Protein AF-A0A1G0II15-F1 (afdb_monomer_lite)

pLDDT: mean 76.89, std 22.23, range [30.39, 98.06]

Foldseek 3Di:
DVLVVCLVVLCVQQQELVSLLVVLVVDDQVSLQSNCVSCLLVLCVHQPALQSLLSNLVSHDLVSNVSSCVSCVVPLLVNQPALVSLCSNPVSDDLVSNVSSCVVCLVVLVVRDDALQSLLSNLVSDDLVSNVVVLVVCVVVLVVRPPALQSLLSNLVNDDLVSNVSSCVVCLVVLLVRPPELVSLLSNLLRDDLVSLLSSCLVCLVVVCVRCLDPVSVVVSVVRDDPSNNVSNVQSNLVSVLVVVCVVVVPDPPPPCVVPVPDPDDGSLNSVCVLVPPPDDDDVPPPPPVVVCCLCPFQVQDVVVLVPDDDSVSNSCSSVVSVSCPPPPVVVVVVVVPDD

Radius of gyration: 31.75 Å; chains: 1; bounding box: 73×56×91 Å

Sequence (340 aa):
MVVTALKDQLPALITTAYSFRSMLRDLTLGQRTAVCTALNDQLPTLITTAHDFYGVLYYLTPEQRTTVFTALNDRLPTLITTADSFWDVLHYLTPEQRAVVITALNDRLPTLITTARDFQNVLFYLTPEQRTAVFTTFENRLPALIITASNFRSVLYHLTLEQRTAVFTAFEDRLPALITTMSDFRNVLHDLTPEQCTVVCTALKDQLPALIQTASEFGYVLHNLTPEQCAAVCTVLSAIAVKDFFDHFQMSKDSYWNTVQNKDSITIEQIIEHALGKNQCGLFRNTDESTRKQLIERYGVNIDTLRKLTTPEEQIHYVLMKMNCPDKAAEKKSSRSLRS

Structure (mmCIF, N/CA/C/O backbone):
data_AF-A0A1G0II15-F1
#
_entry.id   AF-A0A1G0II15-F1
#
loop_
_atom_site.group_PDB
_atom_site.id
_atom_site.type_symbol
_atom_site.label_atom_id
_atom_site.label_alt_id
_atom_site.label_comp_id
_atom_site.label_asym_id
_atom_site.label_entity_id
_atom_site.label_seq_id
_atom_site.pdbx_PDB_ins_code
_atom_site.Cartn_x
_atom_site.Cartn_y
_atom_site.Cartn_z
_atom_site.occupancy
_atom_site.B_iso_or_equiv
_atom_site.auth_seq_id
_atom_site.auth_comp_id
_atom_site.auth_asym_id
_atom_site.auth_atom_id
_atom_site.pdbx_PDB_model_num
ATOM 1 N N . MET A 1 1 ? -22.327 18.383 33.049 1.00 58.62 1 MET A N 1
ATOM 2 C CA . MET A 1 1 ? -23.548 18.136 33.847 1.00 58.62 1 MET A CA 1
ATOM 3 C C . MET A 1 1 ? -24.489 17.128 33.197 1.00 58.62 1 MET A C 1
ATOM 5 O O . MET A 1 1 ? -24.713 16.104 33.817 1.00 58.62 1 MET A O 1
ATOM 9 N N . VAL A 1 2 ? -24.986 17.344 31.969 1.00 66.38 2 VAL A N 1
ATOM 10 C CA . VAL A 1 2 ? -26.011 16.460 31.359 1.00 66.38 2 VAL A CA 1
ATOM 11 C C . VAL A 1 2 ? -25.551 15.003 31.176 1.00 66.38 2 VAL A C 1
ATOM 13 O O . VAL A 1 2 ? -26.235 14.101 31.633 1.00 66.38 2 VAL A O 1
ATOM 16 N N . VAL A 1 3 ? -24.365 14.754 30.604 1.00 72.25 3 VAL A N 1
ATOM 17 C CA . VAL A 1 3 ? -23.841 13.380 30.404 1.00 72.25 3 VAL A CA 1
ATOM 18 C C . VAL A 1 3 ? -23.690 12.613 31.722 1.00 72.25 3 VAL A C 1
ATOM 20 O O . VAL A 1 3 ? -24.053 11.447 31.804 1.00 72.25 3 VAL A O 1
ATOM 23 N N . THR A 1 4 ? -23.187 13.271 32.768 1.00 72.62 4 THR A N 1
ATOM 24 C CA . THR A 1 4 ? -23.025 12.662 34.096 1.00 72.62 4 THR A CA 1
ATOM 25 C C . THR A 1 4 ? -24.376 12.347 34.738 1.00 72.62 4 THR A C 1
ATOM 27 O O . THR A 1 4 ? -24.514 11.309 35.370 1.00 72.62 4 THR A O 1
ATOM 30 N N . ALA A 1 5 ? -25.375 13.214 34.544 1.00 77.06 5 ALA A N 1
ATOM 31 C CA . ALA A 1 5 ? -26.726 13.026 35.068 1.00 77.06 5 ALA A CA 1
ATOM 32 C C . ALA A 1 5 ? -27.528 11.950 34.312 1.00 77.06 5 ALA A C 1
ATOM 34 O O . ALA A 1 5 ? -28.427 11.349 34.887 1.00 77.06 5 ALA A O 1
ATOM 35 N N . LEU A 1 6 ? -27.204 11.699 33.039 1.00 82.50 6 LEU A N 1
ATOM 36 C CA . LEU A 1 6 ? -27.880 10.709 32.194 1.00 82.50 6 LEU A CA 1
ATOM 37 C C . LEU A 1 6 ? -27.118 9.386 32.074 1.00 82.50 6 LEU A C 1
ATOM 39 O O . LEU A 1 6 ? -27.504 8.553 31.260 1.00 82.50 6 LEU A O 1
ATOM 43 N N . LYS A 1 7 ? -26.052 9.179 32.859 1.00 79.50 7 LYS A N 1
ATOM 44 C CA . LYS A 1 7 ? -25.142 8.030 32.727 1.00 79.50 7 LYS A CA 1
ATOM 45 C C . LYS A 1 7 ? -25.883 6.692 32.629 1.00 79.50 7 LYS A C 1
ATOM 47 O O . LYS A 1 7 ? -25.615 5.923 31.712 1.00 79.50 7 LYS A O 1
ATOM 52 N N . ASP A 1 8 ? -26.851 6.468 33.514 1.00 82.44 8 ASP A N 1
ATOM 53 C CA . ASP A 1 8 ? -27.605 5.209 33.594 1.00 82.44 8 ASP A CA 1
ATOM 54 C C . ASP A 1 8 ? -28.631 5.048 32.459 1.00 82.44 8 ASP A C 1
ATOM 56 O O . ASP A 1 8 ? -29.108 3.949 32.191 1.00 82.44 8 ASP A O 1
ATOM 60 N N . GLN A 1 9 ? -28.956 6.139 31.760 1.00 86.12 9 GLN A N 1
ATOM 61 C CA . GLN A 1 9 ? -29.872 6.158 30.617 1.00 86.12 9 GLN A CA 1
ATOM 62 C C . GLN A 1 9 ? -29.133 6.065 29.275 1.00 86.12 9 GLN A C 1
ATOM 64 O O . GLN A 1 9 ? -29.752 5.723 28.269 1.00 86.12 9 GLN A O 1
ATOM 69 N N . LEU A 1 10 ? -27.819 6.338 29.242 1.00 86.81 10 LEU A N 1
ATOM 70 C CA . LEU A 1 10 ? -27.005 6.270 28.022 1.00 86.81 10 LEU A CA 1
ATOM 71 C C . LEU A 1 10 ? -27.153 4.932 27.274 1.00 86.81 10 LEU A C 1
ATOM 73 O O . LEU A 1 10 ? -27.346 4.993 26.062 1.00 86.81 10 LEU A O 1
ATOM 77 N N . PRO A 1 11 ? -27.156 3.758 27.941 1.00 85.00 11 PRO A N 1
ATOM 78 C CA . PRO A 1 11 ? -27.385 2.474 27.273 1.00 85.00 11 PRO A CA 1
ATOM 79 C C . PRO A 1 11 ? -28.684 2.384 26.472 1.00 85.00 11 PRO A C 1
ATOM 81 O O . PRO A 1 11 ? -28.732 1.779 25.407 1.00 85.00 11 PRO A O 1
ATOM 84 N N . ALA A 1 12 ? -29.756 2.983 26.993 1.00 86.12 12 ALA A N 1
ATOM 85 C CA . ALA A 1 12 ? -31.064 2.961 26.349 1.00 86.12 12 ALA A CA 1
ATOM 86 C C . ALA A 1 12 ? -31.162 3.988 25.210 1.00 86.12 12 ALA A C 1
ATOM 88 O O . ALA A 1 12 ? -31.918 3.793 24.262 1.00 86.12 12 ALA A O 1
ATOM 89 N N . LEU A 1 13 ? -30.404 5.085 25.303 1.00 86.44 13 LEU A N 1
ATOM 90 C CA . LEU A 1 13 ? -30.390 6.162 24.310 1.00 86.44 13 LEU A CA 1
ATOM 91 C C . LEU A 1 13 ? -29.441 5.879 23.140 1.00 86.44 13 LEU A C 1
ATOM 93 O O . LEU A 1 13 ? -29.647 6.388 22.039 1.00 86.44 13 LEU A O 1
ATOM 97 N N . ILE A 1 14 ? -28.394 5.090 23.375 1.00 91.31 14 ILE A N 1
ATOM 98 C CA . ILE A 1 14 ? -27.331 4.804 22.414 1.00 91.31 14 ILE A CA 1
ATOM 99 C C . ILE A 1 14 ? -27.361 3.314 22.134 1.00 91.31 14 ILE A C 1
ATOM 101 O O . ILE A 1 14 ? -26.721 2.520 22.810 1.00 91.31 14 ILE A O 1
ATOM 105 N N . THR A 1 15 ? -28.135 2.946 21.122 1.00 89.50 15 THR A N 1
ATOM 106 C CA . THR A 1 15 ? -28.389 1.545 20.766 1.00 89.50 15 THR A CA 1
ATOM 107 C C . THR A 1 15 ? -27.622 1.102 19.523 1.00 89.50 15 THR A C 1
ATOM 109 O O . THR A 1 15 ? -27.632 -0.075 19.179 1.00 89.50 15 THR A O 1
ATOM 112 N N . THR A 1 16 ? -26.948 2.031 18.834 1.00 93.56 16 THR A N 1
ATOM 113 C CA . THR A 1 16 ? -26.197 1.759 17.597 1.00 93.56 16 THR A CA 1
ATOM 114 C C . THR A 1 16 ? -24.852 2.484 17.573 1.00 93.56 16 THR A C 1
ATOM 116 O O . THR A 1 16 ? -24.732 3.592 18.110 1.00 93.56 16 THR A O 1
ATOM 119 N N . ALA A 1 17 ? -23.864 1.930 16.861 1.00 94.25 17 ALA A N 1
ATOM 120 C CA . ALA A 1 17 ? -22.592 2.608 16.590 1.00 94.25 17 ALA A CA 1
ATOM 121 C C . ALA A 1 17 ? -22.776 3.997 15.962 1.00 94.25 17 ALA A C 1
ATOM 123 O O . ALA A 1 17 ? -22.079 4.940 16.333 1.00 94.25 17 ALA A O 1
ATOM 124 N N . TYR A 1 18 ? -23.745 4.153 15.053 1.00 93.75 18 TYR A N 1
ATOM 125 C CA . TYR A 1 18 ? -24.045 5.444 14.434 1.00 93.75 18 TYR A CA 1
ATOM 126 C C . TYR A 1 18 ? -24.488 6.483 15.470 1.00 93.75 18 TYR A C 1
ATOM 128 O O . TYR A 1 18 ? -23.929 7.580 15.516 1.00 93.75 18 TYR A O 1
ATOM 136 N N . SER A 1 19 ? -25.450 6.134 16.334 1.00 93.19 19 SER A N 1
ATOM 137 C CA . SER A 1 19 ? -25.911 7.030 17.404 1.00 93.19 19 SER A CA 1
ATOM 138 C C . SER A 1 19 ? -24.780 7.383 18.375 1.00 93.19 19 SER A C 1
ATOM 140 O O . SER A 1 19 ? -24.633 8.546 18.755 1.00 93.19 19 SER A O 1
ATOM 142 N N . PHE A 1 20 ? -23.914 6.413 18.686 1.00 94.81 20 PHE A N 1
ATOM 143 C CA . PHE A 1 20 ? -22.757 6.628 19.545 1.00 94.81 20 PHE A CA 1
ATOM 144 C C . PHE A 1 20 ? -21.765 7.609 18.910 1.00 94.81 20 PHE A C 1
ATOM 146 O O . PHE A 1 20 ? -21.417 8.624 19.514 1.00 94.81 20 PHE A O 1
ATOM 153 N N . ARG A 1 21 ? -21.370 7.359 17.657 1.00 94.94 21 ARG A N 1
ATOM 154 C CA . ARG A 1 21 ? -20.479 8.222 16.873 1.00 94.94 21 ARG A CA 1
ATOM 155 C C . ARG A 1 21 ? -21.036 9.637 16.730 1.00 94.94 21 ARG A C 1
ATOM 157 O O . ARG A 1 21 ? -20.300 10.603 16.926 1.00 94.94 21 ARG A O 1
ATOM 164 N N . SER A 1 22 ? -22.318 9.763 16.381 1.00 92.56 22 SER A N 1
ATOM 165 C CA . SER A 1 22 ? -22.971 11.065 16.222 1.00 92.56 22 SER A CA 1
ATOM 166 C C . SER A 1 22 ? -22.927 11.854 17.522 1.00 92.56 22 SER A C 1
ATOM 168 O O . SER A 1 22 ? -22.638 13.044 17.496 1.00 92.56 22 SER A O 1
ATOM 170 N N . MET A 1 23 ? -23.156 11.196 18.658 1.00 92.12 23 MET A N 1
ATOM 171 C CA . MET A 1 23 ? -23.051 11.859 19.947 1.00 92.12 23 MET A CA 1
ATOM 172 C C . MET A 1 23 ? -21.605 12.267 20.252 1.00 92.12 23 MET A C 1
ATOM 174 O O . MET A 1 23 ? -21.374 13.409 20.634 1.00 92.12 23 MET A O 1
ATOM 178 N N . LEU A 1 24 ? -20.616 11.387 20.044 1.00 94.44 24 LEU A N 1
ATOM 179 C CA . LEU A 1 24 ? -19.203 11.706 20.298 1.00 94.44 24 LEU A CA 1
ATOM 180 C C . LEU A 1 24 ? -18.743 12.970 19.559 1.00 94.44 24 LEU A C 1
ATOM 182 O O . LEU A 1 24 ? -18.008 13.770 20.142 1.00 94.44 24 LEU A O 1
ATOM 186 N N . ARG A 1 25 ? -19.202 13.183 18.320 1.00 94.06 25 ARG A N 1
ATOM 187 C CA . ARG A 1 25 ? -18.904 14.389 17.530 1.00 94.06 25 ARG A CA 1
ATOM 188 C C . ARG A 1 25 ? -19.223 15.677 18.291 1.00 94.06 25 ARG A C 1
ATOM 190 O O . ARG A 1 25 ? -18.405 16.595 18.287 1.00 94.06 25 ARG A O 1
ATOM 197 N N . ASP A 1 26 ? -20.361 15.704 18.974 1.00 92.25 26 ASP A N 1
ATOM 198 C CA . ASP A 1 26 ? -20.939 16.914 19.563 1.00 92.25 26 ASP A CA 1
ATOM 199 C C . ASP A 1 26 ? -20.532 17.105 21.045 1.00 92.25 26 ASP A C 1
ATOM 201 O O . ASP A 1 26 ? -20.843 18.123 21.664 1.00 92.25 26 ASP A O 1
ATOM 205 N N . LEU A 1 27 ? -19.796 16.146 21.626 1.00 92.75 27 LEU A N 1
ATOM 206 C CA . LEU A 1 27 ? -19.319 16.181 23.013 1.00 92.75 27 LEU A CA 1
ATOM 207 C C . LEU A 1 27 ? -17.930 16.815 23.168 1.00 92.75 27 LEU A C 1
ATOM 209 O O . LEU A 1 27 ? -17.053 16.676 22.315 1.00 92.75 27 LEU A O 1
ATOM 213 N N . THR A 1 28 ? -17.694 17.429 24.331 1.00 92.94 28 THR A N 1
ATOM 214 C CA . THR A 1 28 ? -16.352 17.847 24.774 1.00 92.94 28 THR A CA 1
ATOM 215 C C . THR A 1 28 ? -15.485 16.643 25.156 1.00 92.94 28 THR A C 1
ATOM 217 O O . THR A 1 28 ? -16.000 15.562 25.444 1.00 92.94 28 THR A O 1
ATOM 220 N N . LEU A 1 29 ? -14.162 16.825 25.239 1.00 90.88 29 LEU A N 1
ATOM 221 C CA . LEU A 1 29 ? -13.227 15.743 25.580 1.00 90.88 29 LEU A CA 1
ATOM 222 C C . LEU A 1 29 ? -13.582 15.039 26.899 1.00 90.88 29 LEU A C 1
ATOM 224 O O . LEU A 1 29 ? -13.692 13.817 26.924 1.00 90.88 29 LEU A O 1
ATOM 228 N N . GLY A 1 30 ? -13.847 15.794 27.970 1.00 89.62 30 GLY A N 1
ATOM 229 C CA . GLY A 1 30 ? -14.223 15.210 29.263 1.00 89.62 30 GLY A CA 1
ATOM 230 C C . GLY A 1 30 ? -15.550 14.443 29.215 1.00 89.62 30 GLY A C 1
ATOM 231 O O . GLY A 1 30 ? -15.699 13.409 29.864 1.00 89.62 30 GLY A O 1
ATOM 232 N N . GLN A 1 31 ? -16.505 14.903 28.401 1.00 91.69 31 GLN A N 1
ATOM 233 C CA . GLN A 1 31 ? -17.770 14.196 28.195 1.00 91.69 31 GLN A CA 1
ATOM 234 C C . GLN A 1 31 ? -17.586 12.906 27.392 1.00 91.69 31 GLN A C 1
ATOM 236 O O . GLN A 1 31 ? -18.201 11.904 27.743 1.00 91.69 31 GLN A O 1
ATOM 241 N N . ARG A 1 32 ? -16.726 12.900 26.365 1.00 94.19 32 ARG A N 1
ATOM 242 C CA . ARG A 1 32 ? -16.385 11.682 25.611 1.00 94.19 32 ARG A CA 1
ATOM 243 C C . ARG A 1 32 ? -15.797 10.618 26.533 1.00 94.19 32 ARG A C 1
ATOM 245 O O . ARG A 1 32 ? -16.270 9.489 26.503 1.00 94.19 32 ARG A O 1
ATOM 252 N N . THR A 1 33 ? -14.867 10.994 27.419 1.00 91.25 33 THR A N 1
ATOM 253 C CA . THR A 1 33 ? -14.327 10.077 28.439 1.00 91.25 33 THR A CA 1
ATOM 254 C C . THR A 1 33 ? -15.448 9.489 29.291 1.00 91.25 33 THR A C 1
ATOM 256 O O . THR A 1 33 ? -15.551 8.273 29.409 1.00 91.25 33 THR A O 1
ATOM 259 N N . ALA A 1 34 ? -16.330 10.336 29.834 1.00 89.44 34 ALA A N 1
ATOM 260 C CA . ALA A 1 34 ? -17.427 9.880 30.685 1.00 89.44 34 ALA A CA 1
ATOM 261 C C . ALA A 1 34 ? -18.376 8.905 29.966 1.00 89.44 34 ALA A C 1
ATOM 263 O O . ALA A 1 34 ? -18.774 7.903 30.558 1.00 89.44 34 ALA A O 1
ATOM 264 N N . VAL A 1 35 ? -18.712 9.167 28.698 1.00 91.62 35 VAL A N 1
ATOM 265 C CA . VAL A 1 35 ? -19.550 8.267 27.891 1.00 91.62 35 VAL A CA 1
ATOM 266 C C . VAL A 1 35 ? -18.835 6.952 27.598 1.00 91.62 35 VAL A C 1
ATOM 268 O O . VAL A 1 35 ? -19.430 5.899 27.803 1.00 91.62 35 VAL A O 1
ATOM 271 N N . CYS A 1 36 ? -17.583 6.988 27.132 1.00 91.12 36 CYS A N 1
ATOM 272 C CA . CYS A 1 36 ? -16.821 5.775 26.827 1.00 91.12 36 CYS A CA 1
ATOM 273 C C . CYS A 1 36 ? -16.706 4.865 28.055 1.00 91.12 36 CYS A C 1
ATOM 275 O O . CYS A 1 36 ? -16.898 3.661 27.936 1.00 91.12 36 CYS A O 1
ATOM 277 N N . THR A 1 37 ? -16.473 5.436 29.241 1.00 89.00 37 THR A N 1
ATOM 278 C CA . THR A 1 37 ? -16.471 4.675 30.496 1.00 89.00 37 THR A CA 1
ATOM 279 C C . THR A 1 37 ? -17.858 4.132 30.846 1.00 89.00 37 THR A C 1
ATOM 281 O O . THR A 1 37 ? -17.967 3.000 31.300 1.00 89.00 37 THR A O 1
ATOM 284 N N . ALA A 1 38 ? -18.925 4.913 30.652 1.00 89.12 38 ALA A N 1
ATOM 285 C CA . ALA A 1 38 ? -20.287 4.487 30.980 1.00 89.12 38 ALA A CA 1
ATOM 286 C C . ALA A 1 38 ? -20.804 3.355 30.081 1.00 89.12 38 ALA A C 1
ATOM 288 O O . ALA A 1 38 ? -21.547 2.500 30.548 1.00 89.12 38 ALA A O 1
ATOM 289 N N . LEU A 1 39 ? -20.409 3.354 28.808 1.00 91.38 39 LEU A N 1
ATOM 290 C CA . LEU A 1 39 ? -20.827 2.363 27.817 1.00 91.38 39 LEU A CA 1
ATOM 291 C C . LEU A 1 39 ? -19.813 1.234 27.634 1.00 91.38 39 LEU A C 1
ATOM 293 O O . LEU A 1 39 ? -19.991 0.430 26.725 1.00 91.38 39 LEU A O 1
ATOM 297 N N . ASN A 1 40 ? -18.759 1.166 28.454 1.00 91.06 40 ASN A N 1
ATOM 298 C CA . ASN A 1 40 ? -17.631 0.256 28.252 1.00 91.06 40 ASN A CA 1
ATOM 299 C C . ASN A 1 40 ? -18.074 -1.199 28.015 1.00 91.06 40 ASN A C 1
ATOM 301 O O . ASN A 1 40 ? -17.671 -1.817 27.032 1.00 91.06 40 ASN A O 1
ATOM 305 N N . ASP A 1 41 ? -18.988 -1.696 28.847 1.00 90.62 41 ASP A N 1
ATOM 306 C CA . ASP A 1 41 ? -19.486 -3.076 28.780 1.00 90.62 41 ASP A CA 1
ATOM 307 C C . ASP A 1 41 ? -20.412 -3.326 27.575 1.00 90.62 41 ASP A C 1
ATOM 309 O O . ASP A 1 41 ? -20.660 -4.464 27.186 1.00 90.62 41 ASP A O 1
ATOM 313 N N . GLN A 1 42 ? -20.912 -2.258 26.953 1.00 92.12 42 GLN A N 1
ATOM 314 C CA . GLN A 1 42 ? -21.791 -2.294 25.782 1.00 92.12 42 GLN A CA 1
ATOM 315 C C . GLN A 1 42 ? -21.046 -2.013 24.482 1.00 92.12 42 GLN A C 1
ATOM 317 O O . GLN A 1 42 ? -21.595 -2.270 23.409 1.00 92.12 42 GLN A O 1
ATOM 322 N N . LEU A 1 43 ? -19.798 -1.532 24.541 1.00 94.25 43 LEU A N 1
ATOM 323 C CA . LEU A 1 43 ? -18.970 -1.315 23.354 1.00 94.25 43 LEU A CA 1
ATOM 324 C C . LEU A 1 43 ? -18.927 -2.553 22.448 1.00 94.25 43 LEU A C 1
ATOM 326 O O . LEU A 1 43 ? -19.123 -2.376 21.247 1.00 94.25 43 LEU A O 1
ATOM 330 N N . PRO A 1 44 ? -18.796 -3.795 22.963 1.00 94.00 44 PRO A N 1
ATOM 331 C CA . PRO A 1 44 ? -18.862 -4.986 22.122 1.00 94.00 44 PRO A CA 1
ATOM 332 C C . PRO A 1 44 ? -20.196 -5.130 21.369 1.00 94.00 44 PRO A C 1
ATOM 334 O O . PRO A 1 44 ? -20.226 -5.577 20.223 1.00 94.00 44 PRO A O 1
ATOM 337 N N . THR A 1 45 ? -21.322 -4.787 21.990 1.00 92.81 45 THR A N 1
ATOM 338 C CA . THR A 1 45 ? -22.639 -4.877 21.334 1.00 92.81 45 THR A CA 1
ATOM 339 C C . THR A 1 45 ? -22.907 -3.718 20.379 1.00 92.81 45 THR A C 1
ATOM 341 O O . THR A 1 45 ? -23.611 -3.898 19.392 1.00 92.81 45 THR A O 1
ATOM 344 N N . LEU A 1 46 ? -22.334 -2.543 20.649 1.00 95.00 46 LEU A N 1
ATOM 345 C CA . LEU A 1 46 ? -22.499 -1.350 19.821 1.00 95.00 46 LEU A CA 1
ATOM 346 C C . LEU A 1 46 ? -21.607 -1.388 18.583 1.00 95.00 46 LEU A C 1
ATOM 348 O O . LEU A 1 46 ? -22.049 -1.004 17.506 1.00 95.00 46 LEU A O 1
ATOM 352 N N . ILE A 1 47 ? -20.360 -1.833 18.740 1.00 96.50 47 ILE A N 1
ATOM 353 C CA . ILE A 1 47 ? -19.345 -1.879 17.689 1.00 96.50 47 ILE A CA 1
ATOM 354 C C . ILE A 1 47 ? -19.305 -3.300 17.136 1.00 96.50 47 ILE A C 1
ATOM 356 O O . ILE A 1 47 ? -18.686 -4.204 17.701 1.00 96.50 47 ILE A O 1
ATOM 360 N N . THR A 1 48 ? -20.013 -3.496 16.027 1.00 96.00 48 THR A N 1
ATOM 361 C CA . THR A 1 48 ? -20.203 -4.824 15.425 1.00 96.00 48 THR A CA 1
ATOM 362 C C . THR A 1 48 ? -19.393 -5.026 14.152 1.00 96.00 48 THR A C 1
ATOM 364 O O . THR A 1 48 ? -19.207 -6.162 13.725 1.00 96.00 48 THR A O 1
ATOM 367 N N . THR A 1 49 ? -18.871 -3.942 13.575 1.00 97.81 49 THR A N 1
ATOM 368 C CA . THR A 1 49 ? -18.062 -3.955 12.354 1.00 97.81 49 THR A CA 1
ATOM 369 C C . THR A 1 49 ? -16.758 -3.174 12.532 1.00 97.81 49 THR A C 1
ATOM 371 O O . THR A 1 49 ? -16.624 -2.337 13.428 1.00 97.81 49 THR A O 1
ATOM 374 N N . ALA A 1 50 ? -15.785 -3.415 11.650 1.00 97.81 50 ALA A N 1
ATOM 375 C CA . ALA A 1 50 ? -14.556 -2.621 11.592 1.00 97.81 50 ALA A CA 1
ATOM 376 C C . ALA A 1 50 ? -14.831 -1.130 11.312 1.00 97.81 50 ALA A C 1
ATOM 378 O O . ALA A 1 50 ? -14.208 -0.262 11.921 1.00 97.81 50 ALA A O 1
ATOM 379 N N . HIS A 1 51 ? -15.824 -0.830 10.469 1.00 97.56 51 HIS A N 1
ATOM 380 C CA . HIS A 1 51 ? -16.215 0.545 10.165 1.00 97.56 51 HIS A CA 1
ATOM 381 C C . HIS A 1 51 ? -16.810 1.267 11.384 1.00 97.56 51 HIS A C 1
ATOM 383 O O . HIS A 1 51 ? -16.515 2.442 11.618 1.00 97.56 51 HIS A O 1
ATOM 389 N N . ASP A 1 52 ? -17.607 0.565 12.201 1.00 97.56 52 ASP A N 1
ATOM 390 C CA . ASP A 1 52 ? -18.110 1.100 13.472 1.00 97.56 52 ASP A CA 1
ATOM 391 C C . ASP A 1 52 ? -16.948 1.479 14.395 1.00 97.56 52 ASP A C 1
ATOM 393 O O . ASP A 1 52 ? -16.932 2.572 14.967 1.00 97.56 52 ASP A O 1
ATOM 397 N N . PHE A 1 53 ? -15.954 0.591 14.504 1.00 98.06 53 PHE A N 1
ATOM 398 C CA . PHE A 1 53 ? -14.761 0.811 15.315 1.00 98.06 53 PHE A CA 1
ATOM 399 C C . PHE A 1 53 ? -13.999 2.054 14.844 1.00 98.06 53 PHE A C 1
ATOM 401 O O . PHE A 1 53 ? -13.780 2.976 15.633 1.00 98.06 53 PHE A O 1
ATOM 408 N N . TYR A 1 54 ? -13.686 2.131 13.546 1.00 97.94 54 TYR A N 1
ATOM 409 C CA . TYR A 1 54 ? -13.044 3.293 12.930 1.00 97.94 54 TYR A CA 1
ATOM 410 C C . TYR A 1 54 ? -13.814 4.590 13.217 1.00 97.94 54 TYR A C 1
ATOM 412 O O . TYR A 1 54 ? -13.248 5.583 13.686 1.00 97.94 54 TYR A O 1
ATOM 420 N N . GLY A 1 55 ? -15.128 4.572 12.976 1.00 96.75 55 GLY A N 1
ATOM 421 C CA . GLY A 1 55 ? -15.998 5.731 13.132 1.00 96.75 55 GLY A CA 1
ATOM 422 C C . GLY A 1 55 ? -16.076 6.239 14.571 1.00 96.75 55 GLY A C 1
ATOM 423 O O . GLY A 1 55 ? -16.128 7.452 14.785 1.00 96.75 55 GLY A O 1
ATOM 424 N N . VAL A 1 56 ? -16.055 5.336 15.554 1.00 96.31 56 VAL A N 1
ATOM 425 C CA . VAL A 1 56 ? -15.992 5.691 16.977 1.00 96.31 56 VAL A CA 1
ATOM 426 C C . VAL A 1 56 ? -14.633 6.304 17.316 1.00 96.31 56 VAL A C 1
ATOM 428 O O . VAL A 1 56 ? -14.591 7.397 17.883 1.00 96.31 56 VAL A O 1
ATOM 431 N N . LEU A 1 57 ? -13.523 5.661 16.931 1.00 97.50 57 LEU A N 1
ATOM 432 C CA . LEU A 1 57 ? -12.173 6.138 17.264 1.00 97.50 57 LEU A CA 1
ATOM 433 C C . LEU A 1 57 ? -11.836 7.506 16.648 1.00 97.50 57 LEU A C 1
ATOM 435 O O . LEU A 1 57 ? -11.037 8.253 17.226 1.00 97.50 57 LEU A O 1
ATOM 439 N N . TYR A 1 58 ? -12.459 7.861 15.520 1.00 96.75 58 TYR A N 1
ATOM 440 C CA . TYR A 1 58 ? -12.268 9.139 14.825 1.00 96.75 58 TYR A CA 1
ATOM 441 C C . TYR A 1 58 ? -12.403 10.357 15.757 1.00 96.75 58 TYR A C 1
ATOM 443 O O . TYR A 1 58 ? -11.601 11.287 15.684 1.00 96.75 58 TYR A O 1
ATOM 451 N N . TYR A 1 59 ? -13.377 10.343 16.674 1.00 95.50 59 TYR A N 1
ATOM 452 C CA . TYR A 1 59 ? -13.656 11.470 17.577 1.00 95.50 59 TYR A CA 1
ATOM 453 C C . TYR A 1 59 ? -12.947 11.380 18.937 1.00 95.50 59 TYR A C 1
ATOM 455 O O . TYR A 1 59 ? -13.132 12.257 19.782 1.00 95.50 59 TYR A O 1
ATOM 463 N N . LEU A 1 60 ? -12.151 10.341 19.177 1.00 96.19 60 LEU A N 1
ATOM 464 C CA . LEU A 1 60 ? -11.535 10.074 20.477 1.00 96.19 60 LEU A CA 1
ATOM 465 C C . LEU A 1 60 ? -10.066 10.512 20.527 1.00 96.19 60 LEU A C 1
ATOM 467 O O . LEU A 1 60 ? -9.362 10.479 19.516 1.00 96.19 60 LEU A O 1
ATOM 471 N N . THR A 1 61 ? -9.597 10.897 21.718 1.00 95.69 61 THR A N 1
ATOM 472 C CA . THR A 1 61 ? -8.162 11.112 21.991 1.00 95.69 61 THR A CA 1
ATOM 473 C C . THR A 1 61 ? -7.412 9.776 22.053 1.00 95.69 61 THR A C 1
ATOM 475 O O . THR A 1 61 ? -8.053 8.736 22.221 1.00 95.69 61 THR A O 1
ATOM 478 N N . PRO A 1 62 ? -6.069 9.758 21.961 1.00 95.50 62 PRO A N 1
ATOM 479 C CA . PRO A 1 62 ? -5.288 8.527 22.108 1.00 95.50 62 PRO A CA 1
ATOM 480 C C . PRO A 1 62 ? -5.626 7.718 23.373 1.00 95.50 62 PRO A C 1
ATOM 482 O O . PRO A 1 62 ? -5.822 6.509 23.299 1.00 95.50 62 PRO A O 1
ATOM 485 N N . GLU A 1 63 ? -5.798 8.373 24.521 1.00 94.19 63 GLU A N 1
ATOM 486 C CA . GLU A 1 63 ? -6.116 7.719 25.799 1.00 94.19 63 GLU A CA 1
ATOM 487 C C . GLU A 1 63 ? -7.525 7.103 25.788 1.00 94.19 63 GLU A C 1
ATOM 489 O O . GLU A 1 63 ? -7.750 5.991 26.272 1.00 94.19 63 GLU A O 1
ATOM 494 N N . GLN A 1 64 ? -8.488 7.806 25.187 1.00 95.19 64 GLN A N 1
ATOM 495 C CA . GLN A 1 64 ? -9.856 7.311 25.020 1.00 95.19 64 GLN A CA 1
ATOM 496 C C . GLN A 1 64 ? -9.913 6.139 24.034 1.00 95.19 64 GLN A C 1
ATOM 498 O O . GLN A 1 64 ? -10.628 5.166 24.276 1.00 95.19 64 GLN A O 1
ATOM 503 N N . ARG A 1 65 ? -9.129 6.192 22.950 1.00 97.50 65 ARG A N 1
ATOM 504 C CA . ARG A 1 65 ? -8.993 5.080 21.998 1.00 97.50 65 ARG A CA 1
ATOM 505 C C . ARG A 1 65 ? -8.446 3.836 22.681 1.00 97.50 65 ARG A C 1
ATOM 507 O O . ARG A 1 65 ? -8.974 2.759 22.440 1.00 97.50 65 ARG A O 1
ATOM 514 N N . THR A 1 66 ? -7.479 3.984 23.586 1.00 96.12 66 THR A N 1
ATOM 515 C CA . THR A 1 66 ? -6.971 2.869 24.399 1.00 96.12 66 THR A CA 1
ATOM 516 C C . THR A 1 66 ? -8.058 2.233 25.260 1.00 96.12 66 THR A C 1
ATOM 518 O O . THR A 1 66 ? -8.089 1.014 25.389 1.00 96.12 66 THR A O 1
ATOM 521 N N . THR A 1 67 ? -8.995 3.018 25.799 1.00 93.94 67 THR A N 1
ATOM 522 C CA . THR A 1 67 ? -10.138 2.462 26.548 1.00 93.94 67 THR A CA 1
ATOM 523 C C . THR A 1 67 ? -11.020 1.595 25.644 1.00 93.94 67 THR A C 1
ATOM 525 O O . THR A 1 67 ? -11.315 0.451 25.981 1.00 93.94 67 THR A O 1
ATOM 528 N N . VAL A 1 68 ? -11.384 2.108 24.463 1.00 96.56 68 VAL A N 1
ATOM 529 C CA . VAL A 1 68 ? -12.207 1.371 23.488 1.00 96.56 68 VAL A CA 1
ATOM 530 C C . VAL A 1 68 ? -11.477 0.134 22.956 1.00 96.56 68 VAL A C 1
ATOM 532 O O . VAL A 1 68 ? -12.085 -0.925 22.837 1.00 96.56 68 VAL A O 1
ATOM 535 N N . PHE A 1 69 ? -10.173 0.240 22.689 1.00 97.44 69 PHE A N 1
ATOM 536 C CA . PHE A 1 69 ? -9.325 -0.886 22.303 1.00 97.44 69 PHE A CA 1
ATOM 537 C C . PHE A 1 69 ? -9.355 -1.992 23.360 1.00 97.44 69 PHE A C 1
ATOM 539 O O . PHE A 1 69 ? -9.663 -3.130 23.025 1.00 97.44 69 PHE A O 1
ATOM 546 N N . THR A 1 70 ? -9.109 -1.666 24.633 1.00 95.69 70 THR A N 1
ATOM 547 C CA . THR A 1 70 ? -9.099 -2.655 25.723 1.00 95.69 70 THR A CA 1
ATOM 548 C C . THR A 1 70 ? -10.436 -3.387 25.840 1.00 95.69 70 THR A C 1
ATOM 550 O O . THR A 1 70 ? -10.448 -4.599 26.023 1.00 95.69 70 THR A O 1
ATOM 553 N N . ALA A 1 71 ? -11.560 -2.686 25.669 1.00 95.69 71 ALA A N 1
ATOM 554 C CA . ALA A 1 71 ? -12.892 -3.293 25.725 1.00 95.69 71 ALA A CA 1
ATOM 555 C C . ALA A 1 71 ? -13.191 -4.256 24.559 1.00 95.69 71 ALA A C 1
ATOM 557 O O . ALA A 1 71 ? -14.057 -5.123 24.675 1.00 95.69 71 ALA A O 1
ATOM 558 N N . LEU A 1 72 ? -12.511 -4.093 23.421 1.00 97.00 72 LEU A N 1
ATOM 559 C CA . LEU A 1 72 ? -12.786 -4.826 22.181 1.00 97.00 72 LEU A CA 1
ATOM 560 C C . LEU A 1 72 ? -11.647 -5.745 21.741 1.00 97.00 72 LEU A C 1
ATOM 562 O O . LEU A 1 72 ? -11.836 -6.463 20.762 1.00 97.00 72 LEU A O 1
ATOM 566 N N . ASN A 1 73 ? -10.504 -5.738 22.431 1.00 95.62 73 ASN A N 1
ATOM 567 C CA . ASN A 1 73 ? -9.255 -6.370 22.000 1.00 95.62 73 ASN A CA 1
ATOM 568 C C . ASN A 1 73 ? -9.459 -7.797 21.471 1.00 95.62 73 ASN A C 1
ATOM 570 O O . ASN A 1 73 ? -9.100 -8.094 20.333 1.00 95.62 73 ASN A O 1
ATOM 574 N N . ASP A 1 74 ? -10.137 -8.639 22.248 1.00 94.69 74 ASP A N 1
ATOM 575 C CA . ASP A 1 74 ? -10.344 -10.054 21.915 1.00 94.69 74 ASP A CA 1
ATOM 576 C C . ASP A 1 74 ? -11.283 -10.256 20.715 1.00 94.69 74 ASP A C 1
ATOM 578 O O . ASP A 1 74 ? -11.293 -11.307 20.074 1.00 94.69 74 ASP A O 1
ATOM 582 N N . ARG A 1 75 ? -12.072 -9.233 20.373 1.00 95.75 75 ARG A N 1
ATOM 583 C CA . ARG A 1 75 ? -13.007 -9.241 19.246 1.00 95.75 75 ARG A CA 1
ATOM 584 C C . ARG A 1 75 ? -12.446 -8.599 17.990 1.00 95.75 75 ARG A C 1
ATOM 586 O O . ARG A 1 75 ? -12.937 -8.928 16.910 1.00 95.75 75 ARG A O 1
ATOM 593 N N . LEU A 1 76 ? -11.442 -7.727 18.086 1.00 97.25 76 LEU A N 1
ATOM 594 C CA . LEU A 1 76 ? -10.880 -7.026 16.925 1.00 97.25 76 LEU A CA 1
ATOM 595 C C . LEU A 1 76 ? -10.483 -7.972 15.780 1.00 97.25 76 LEU A C 1
ATOM 597 O O . LEU A 1 76 ? -10.859 -7.678 14.643 1.00 97.25 76 LEU A O 1
ATOM 601 N N . PRO A 1 77 ? -9.848 -9.140 16.023 1.00 96.38 77 PRO A N 1
ATOM 602 C CA . PRO A 1 77 ? -9.542 -10.075 14.943 1.00 96.38 77 PRO A CA 1
ATOM 603 C C . PRO A 1 77 ? -10.792 -10.557 14.195 1.00 96.38 77 PRO A C 1
ATOM 605 O O . PRO A 1 77 ? -10.748 -10.745 12.982 1.00 96.38 77 PRO A O 1
ATOM 608 N N . THR A 1 78 ? -11.922 -10.736 14.883 1.00 95.94 78 THR A N 1
ATOM 609 C CA . THR A 1 78 ? -13.180 -11.196 14.263 1.00 95.94 78 THR A CA 1
ATOM 610 C C . THR A 1 78 ? -13.849 -10.125 13.403 1.00 95.94 78 THR A C 1
ATOM 612 O O . THR A 1 78 ? -14.534 -10.464 12.442 1.00 95.94 78 THR A O 1
ATOM 615 N N . LEU A 1 79 ? -13.617 -8.841 13.703 1.00 97.25 79 LEU A N 1
ATOM 616 C CA . LEU A 1 79 ? -14.123 -7.724 12.899 1.00 97.25 79 LEU A CA 1
ATOM 617 C C . LEU A 1 79 ? -13.370 -7.586 11.570 1.00 97.25 79 LEU A C 1
ATOM 619 O O . LEU A 1 79 ? -13.905 -7.039 10.605 1.00 97.25 79 LEU A O 1
ATOM 623 N N . ILE A 1 80 ? -12.134 -8.085 11.523 1.00 97.56 80 ILE A N 1
ATOM 624 C CA . ILE A 1 80 ? -11.276 -8.027 10.346 1.00 97.56 80 ILE A CA 1
ATOM 625 C C . ILE A 1 80 ? -11.588 -9.225 9.451 1.00 97.56 80 ILE A C 1
ATOM 627 O O . ILE A 1 80 ? -11.218 -10.357 9.754 1.00 97.56 80 ILE A O 1
ATOM 631 N N . THR A 1 81 ? -12.276 -8.980 8.342 1.00 95.44 81 THR A N 1
ATOM 632 C CA . THR A 1 81 ? -12.697 -9.995 7.356 1.00 95.44 81 THR A CA 1
ATOM 633 C C . THR A 1 81 ? -12.143 -9.736 5.952 1.00 95.44 81 THR A C 1
ATOM 635 O O . THR A 1 81 ? -12.101 -10.649 5.133 1.00 95.44 81 THR A O 1
ATOM 638 N N . THR A 1 82 ? -11.666 -8.519 5.694 1.00 95.19 82 THR A N 1
ATOM 639 C CA . THR A 1 82 ? -11.077 -8.035 4.435 1.00 95.19 82 THR A CA 1
ATOM 640 C C . THR A 1 82 ? -9.872 -7.123 4.705 1.00 95.19 82 THR A C 1
ATOM 642 O O . THR A 1 82 ? -9.688 -6.646 5.829 1.00 95.19 82 THR A O 1
ATOM 645 N N . ALA A 1 83 ? -9.074 -6.815 3.679 1.00 94.44 83 ALA A N 1
ATOM 646 C CA . ALA A 1 83 ? -7.984 -5.841 3.791 1.00 94.44 83 ALA A CA 1
ATOM 647 C C . ALA A 1 83 ? -8.460 -4.426 4.183 1.00 94.44 83 ALA A C 1
ATOM 649 O O . ALA A 1 83 ? -7.783 -3.745 4.953 1.00 94.44 83 ALA A O 1
ATOM 650 N N . ASP A 1 84 ? -9.643 -4.001 3.734 1.00 93.88 84 ASP A N 1
ATOM 651 C CA . ASP A 1 84 ? -10.217 -2.709 4.137 1.00 93.88 84 ASP A CA 1
ATOM 652 C C . ASP A 1 84 ? -10.598 -2.708 5.621 1.00 93.88 84 ASP A C 1
ATOM 654 O O . ASP A 1 84 ? -10.255 -1.783 6.351 1.00 93.88 84 ASP A O 1
ATOM 658 N N . SER A 1 85 ? -11.210 -3.790 6.115 1.00 96.81 85 SER A N 1
ATOM 659 C CA . SER A 1 85 ? -11.509 -3.914 7.549 1.00 96.81 85 SER A CA 1
ATOM 660 C C . SER A 1 85 ? -10.242 -3.999 8.415 1.00 96.81 85 SER A C 1
ATOM 662 O O . SER A 1 85 ? -10.238 -3.523 9.548 1.00 96.81 85 SER A O 1
ATOM 664 N N . PHE A 1 86 ? -9.149 -4.559 7.880 1.00 96.62 86 PHE A N 1
ATOM 665 C CA . PHE A 1 86 ? -7.832 -4.543 8.523 1.00 96.62 86 PHE A CA 1
ATOM 666 C C . PHE A 1 86 ? -7.326 -3.104 8.666 1.00 96.62 86 PHE A C 1
ATOM 668 O O . PHE A 1 86 ? -6.893 -2.707 9.748 1.00 96.62 86 PHE A O 1
ATOM 675 N N . TRP A 1 87 ? -7.440 -2.298 7.606 1.00 95.75 87 TRP A N 1
ATOM 676 C CA . TRP A 1 87 ? -7.095 -0.879 7.651 1.00 95.75 87 TRP A CA 1
ATOM 677 C C . TRP A 1 87 ? -7.959 -0.116 8.662 1.00 95.75 87 TRP A C 1
ATOM 679 O O . TRP A 1 8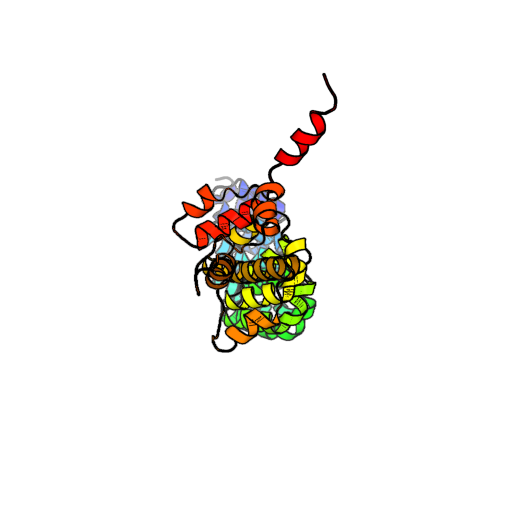7 ? -7.407 0.557 9.535 1.00 95.75 87 TRP A O 1
ATOM 689 N N . ASP A 1 88 ? -9.285 -0.278 8.604 1.00 96.56 88 ASP A N 1
ATOM 690 C CA . ASP A 1 88 ? -10.241 0.392 9.497 1.00 96.56 88 ASP A CA 1
ATOM 691 C C . ASP A 1 88 ? -9.912 0.140 10.975 1.00 96.56 88 ASP A C 1
ATOM 693 O O . ASP A 1 88 ? -9.897 1.074 11.783 1.00 96.56 88 ASP A O 1
ATOM 697 N N . VAL A 1 89 ? -9.596 -1.110 11.332 1.00 97.88 89 VAL A N 1
ATOM 698 C CA . VAL A 1 89 ? -9.246 -1.464 12.711 1.00 97.88 89 VAL A CA 1
ATOM 699 C C . VAL A 1 89 ? -7.889 -0.899 13.119 1.00 97.88 89 VAL A C 1
ATOM 701 O O . VAL A 1 89 ? -7.768 -0.371 14.220 1.00 97.88 89 VAL A O 1
ATOM 704 N N . LEU A 1 90 ? -6.857 -0.974 12.275 1.00 97.12 90 LEU A N 1
ATOM 705 C CA . LEU A 1 90 ? -5.501 -0.584 12.682 1.00 97.12 90 LEU A CA 1
ATOM 706 C C . LEU A 1 90 ? -5.227 0.925 12.610 1.00 97.12 90 LEU A C 1
ATOM 708 O O . LEU A 1 90 ? -4.287 1.403 13.256 1.00 97.12 90 LEU A O 1
ATOM 712 N N . HIS A 1 91 ? -6.017 1.687 11.849 1.00 96.12 91 HIS A N 1
ATOM 713 C CA . HIS A 1 91 ? -5.715 3.075 11.499 1.00 96.12 91 HIS A CA 1
ATOM 714 C C . HIS A 1 91 ? -5.409 3.967 12.710 1.00 96.12 91 HIS A C 1
ATOM 716 O O . HIS A 1 91 ? -4.396 4.669 12.722 1.00 96.12 91 HIS A O 1
ATOM 722 N N . TYR A 1 92 ? -6.237 3.887 13.752 1.00 96.94 92 TYR A N 1
ATOM 723 C CA . TYR A 1 92 ? -6.126 4.730 14.946 1.00 96.94 92 TYR A CA 1
ATOM 724 C C . TYR A 1 92 ? -5.417 4.074 16.138 1.00 96.94 92 TYR A C 1
ATOM 726 O O . TYR A 1 92 ? -5.308 4.710 17.188 1.00 96.94 92 TYR A O 1
ATOM 734 N N . LEU A 1 93 ? -4.936 2.839 15.984 1.00 96.56 93 LEU A N 1
ATOM 735 C CA . LEU A 1 93 ? -4.217 2.110 17.029 1.00 96.56 93 LEU A CA 1
ATOM 736 C C . LEU A 1 93 ? -2.749 2.542 17.127 1.00 96.56 93 LEU A C 1
ATOM 738 O O . LEU A 1 93 ? -2.138 2.936 16.128 1.00 96.56 93 LEU A O 1
ATOM 742 N N . THR A 1 94 ? -2.173 2.426 18.326 1.00 95.75 94 THR A N 1
ATOM 743 C CA . THR A 1 94 ? -0.725 2.597 18.532 1.00 95.75 94 THR A CA 1
ATOM 744 C C . THR A 1 94 ? 0.056 1.427 17.921 1.00 95.75 94 THR A C 1
ATOM 746 O O . THR A 1 94 ? -0.528 0.365 17.681 1.00 95.75 94 THR A O 1
ATOM 749 N N . PRO A 1 95 ? 1.371 1.563 17.670 1.00 93.88 95 PRO A N 1
ATOM 750 C CA . PRO A 1 95 ? 2.197 0.451 17.196 1.00 93.88 95 PRO A CA 1
ATOM 751 C C . PRO A 1 95 ? 2.075 -0.819 18.056 1.00 93.88 95 PRO A C 1
ATOM 753 O O . PRO A 1 95 ? 1.963 -1.917 17.516 1.00 93.88 95 PRO A O 1
ATOM 756 N N . GLU A 1 96 ? 2.007 -0.676 19.379 1.00 94.69 96 GLU A N 1
ATOM 757 C CA . GLU A 1 96 ? 1.891 -1.790 20.328 1.00 94.69 96 GLU A CA 1
ATOM 758 C C . GLU A 1 96 ? 0.529 -2.485 20.209 1.00 94.69 96 GLU A C 1
ATOM 760 O O . GLU A 1 96 ? 0.451 -3.710 20.146 1.00 94.69 96 GLU A O 1
ATOM 765 N N . GLN A 1 97 ? -0.555 -1.710 20.108 1.00 97.00 97 GLN A N 1
ATOM 766 C CA . GLN A 1 97 ? -1.907 -2.239 19.903 1.00 97.00 97 GLN A CA 1
ATOM 767 C C . GLN A 1 97 ? -2.042 -2.938 18.545 1.00 97.00 97 GLN A C 1
ATOM 769 O O . GLN A 1 97 ? -2.645 -4.008 18.449 1.00 97.00 97 GLN A O 1
ATOM 774 N N . ARG A 1 98 ? -1.440 -2.369 17.492 1.00 96.38 98 ARG A N 1
ATOM 775 C CA . ARG A 1 98 ? -1.381 -3.006 16.169 1.00 96.38 98 ARG A CA 1
ATOM 776 C C . ARG A 1 98 ? -0.662 -4.343 16.245 1.00 96.38 98 ARG A C 1
ATOM 778 O O . ARG A 1 98 ? -1.172 -5.312 15.695 1.00 96.38 98 ARG A O 1
ATOM 785 N N . ALA A 1 99 ? 0.467 -4.419 16.950 1.00 93.69 99 ALA A N 1
ATOM 786 C CA . ALA A 1 99 ? 1.220 -5.660 17.100 1.00 93.69 99 ALA A CA 1
ATOM 787 C C . ALA A 1 99 ? 0.374 -6.780 17.731 1.00 93.69 99 ALA A C 1
ATOM 789 O O . ALA A 1 99 ? 0.425 -7.913 17.252 1.00 93.69 99 ALA A O 1
ATOM 790 N N . VAL A 1 100 ? -0.453 -6.463 18.735 1.00 95.81 100 VAL A N 1
ATOM 791 C CA . VAL A 1 100 ? -1.389 -7.424 19.350 1.00 95.81 100 VAL A CA 1
ATOM 792 C C . VAL A 1 100 ? -2.396 -7.952 18.324 1.00 95.81 100 VAL A C 1
ATOM 794 O O . VAL A 1 100 ? -2.517 -9.165 18.146 1.00 95.81 100 VAL A O 1
ATOM 797 N N . VAL A 1 101 ? -3.077 -7.058 17.599 1.00 96.88 101 VAL A N 1
ATOM 798 C CA . VAL A 1 101 ? -4.102 -7.443 16.610 1.00 96.88 101 VAL A CA 1
ATOM 799 C C . VAL A 1 101 ? -3.492 -8.214 15.436 1.00 96.88 101 VAL A C 1
ATOM 801 O O . VAL A 1 101 ? -4.040 -9.231 15.019 1.00 96.88 101 VAL A O 1
ATOM 804 N N . ILE A 1 102 ? -2.345 -7.764 14.920 1.00 95.06 102 ILE A N 1
ATOM 805 C CA . ILE A 1 102 ? -1.633 -8.418 13.814 1.00 95.06 102 ILE A CA 1
ATOM 806 C C . ILE A 1 102 ? -1.195 -9.826 14.220 1.00 95.06 102 ILE A C 1
ATOM 808 O O . ILE A 1 102 ? -1.410 -10.765 13.458 1.00 95.06 102 ILE A O 1
ATOM 812 N N . THR A 1 103 ? -0.654 -9.998 15.431 1.00 93.56 103 THR A N 1
ATOM 813 C CA . THR A 1 103 ? -0.232 -11.316 15.934 1.00 93.56 103 THR A CA 1
ATOM 814 C C . THR A 1 103 ? -1.399 -12.303 15.954 1.00 93.56 103 THR A C 1
ATOM 816 O O . THR A 1 103 ? -1.245 -13.440 15.515 1.00 93.56 103 THR A O 1
ATOM 819 N N . ALA A 1 104 ? -2.587 -11.858 16.372 1.00 94.94 104 ALA A N 1
ATOM 820 C CA . ALA A 1 104 ? -3.801 -12.675 16.359 1.00 94.94 104 ALA A CA 1
ATOM 821 C C . ALA A 1 104 ? -4.337 -12.986 14.943 1.00 94.94 104 ALA A C 1
ATOM 823 O O . ALA A 1 104 ? -5.214 -13.836 14.784 1.00 94.94 104 ALA A O 1
ATOM 824 N N . LEU A 1 105 ? -3.836 -12.299 13.912 1.00 94.62 105 LEU A N 1
ATOM 825 C CA . LEU A 1 105 ? -4.251 -12.453 12.518 1.00 94.62 105 LEU A CA 1
ATOM 826 C C . LEU A 1 105 ? -3.213 -13.118 11.618 1.00 94.62 105 LEU A C 1
ATOM 828 O O . LEU A 1 105 ? -3.535 -13.329 10.451 1.00 94.62 105 LEU A O 1
ATOM 832 N N . ASN A 1 106 ? -2.015 -13.453 12.109 1.00 88.31 106 ASN A N 1
ATOM 833 C CA . ASN A 1 106 ? -0.906 -13.949 11.283 1.00 88.31 106 ASN A CA 1
ATOM 834 C C . ASN A 1 106 ? -1.333 -15.054 10.299 1.00 88.31 106 ASN A C 1
ATOM 836 O O . ASN A 1 106 ? -1.102 -14.923 9.098 1.00 88.31 106 ASN A O 1
ATOM 840 N N . ASP A 1 107 ? -2.061 -16.068 10.774 1.00 88.88 107 ASP A N 1
ATOM 841 C CA . ASP A 1 107 ? -2.518 -17.194 9.941 1.00 88.88 107 ASP A CA 1
ATOM 842 C C . ASP A 1 107 ? -3.599 -16.804 8.918 1.00 88.88 107 ASP A C 1
ATOM 844 O O . ASP A 1 107 ? -3.836 -17.502 7.932 1.00 88.88 107 ASP A O 1
ATOM 848 N N . ARG A 1 108 ? -4.270 -15.669 9.134 1.00 92.12 108 ARG A N 1
ATOM 849 C CA . ARG A 1 108 ? -5.353 -15.151 8.289 1.00 92.12 108 ARG A CA 1
ATOM 850 C C . ARG A 1 108 ? -4.878 -14.091 7.304 1.00 92.12 108 ARG A C 1
ATOM 852 O O . ARG A 1 108 ? -5.570 -13.883 6.306 1.00 92.12 108 ARG A O 1
ATOM 859 N N . LEU A 1 109 ? -3.713 -13.466 7.510 1.00 91.12 109 LEU A N 1
ATOM 860 C CA . LEU A 1 109 ? -3.147 -12.483 6.573 1.00 91.12 109 LEU A CA 1
ATOM 861 C C . LEU A 1 109 ? -3.149 -12.988 5.117 1.00 91.12 109 LEU A C 1
ATOM 863 O O . LEU A 1 109 ? -3.573 -12.228 4.242 1.00 91.12 109 LEU A O 1
ATOM 867 N N . PRO A 1 110 ? -2.810 -14.264 4.822 1.00 90.06 110 PRO A N 1
ATOM 868 C CA . PRO A 1 110 ? -2.843 -14.764 3.451 1.00 90.06 110 PRO A CA 1
ATOM 869 C C . PRO A 1 110 ? -4.228 -14.771 2.797 1.00 90.06 110 PRO A C 1
ATOM 871 O O . PRO A 1 110 ? -4.320 -14.700 1.571 1.00 90.06 110 PRO A O 1
ATOM 874 N N . THR A 1 111 ? -5.288 -14.872 3.602 1.00 91.88 111 THR A N 1
ATOM 875 C CA . THR A 1 111 ? -6.686 -14.873 3.141 1.00 91.88 111 THR A CA 1
ATOM 876 C C . THR A 1 111 ? -7.256 -13.466 2.989 1.00 91.88 111 THR A C 1
ATOM 878 O O . THR A 1 111 ? -8.133 -13.256 2.158 1.00 91.88 111 THR A O 1
ATOM 881 N N . LEU A 1 112 ? -6.736 -12.495 3.749 1.00 94.38 112 LEU A N 1
ATOM 882 C CA . LEU A 1 112 ? -7.146 -11.091 3.659 1.00 94.38 112 LEU A CA 1
ATOM 883 C C . LEU A 1 112 ? -6.593 -10.406 2.405 1.00 94.38 112 LEU A C 1
ATOM 885 O O . LEU A 1 112 ? -7.183 -9.443 1.924 1.00 94.38 112 LEU A O 1
ATOM 889 N N . ILE A 1 113 ? -5.459 -10.889 1.892 1.00 95.38 113 ILE A N 1
ATOM 890 C CA . ILE A 1 113 ? -4.792 -10.333 0.716 1.00 95.38 113 ILE A CA 1
ATOM 891 C C . ILE A 1 113 ? -5.226 -11.101 -0.533 1.00 95.38 113 ILE A C 1
ATOM 893 O O . ILE A 1 113 ? -4.795 -12.235 -0.784 1.00 95.38 113 ILE A O 1
ATOM 897 N N . THR A 1 114 ? -6.054 -10.447 -1.342 1.00 95.06 114 THR A N 1
ATOM 898 C CA . THR A 1 114 ? -6.566 -10.985 -2.609 1.00 95.06 114 THR A CA 1
ATOM 899 C C . THR A 1 114 ? -6.084 -10.194 -3.822 1.00 95.06 114 THR A C 1
ATOM 901 O O . THR A 1 114 ? -5.993 -10.746 -4.916 1.00 95.06 114 THR A O 1
ATOM 904 N N . THR A 1 115 ? -5.703 -8.929 -3.625 1.00 96.75 115 THR A N 1
ATOM 905 C CA . THR A 1 115 ? -5.205 -8.024 -4.667 1.00 96.75 115 THR A CA 1
ATOM 906 C C . THR A 1 115 ? -3.843 -7.420 -4.305 1.00 96.75 115 THR A C 1
ATOM 908 O O . THR A 1 115 ? -3.423 -7.421 -3.148 1.00 96.75 115 THR A O 1
ATOM 911 N N . ALA A 1 116 ? -3.140 -6.846 -5.288 1.00 97.12 116 ALA A N 1
ATOM 912 C CA . ALA A 1 116 ? -1.914 -6.084 -5.023 1.00 97.12 116 ALA A CA 1
ATOM 913 C C . ALA A 1 116 ? -2.154 -4.853 -4.128 1.00 97.12 116 ALA A C 1
ATOM 915 O O . ALA A 1 116 ? -1.263 -4.448 -3.382 1.00 97.12 116 ALA A O 1
ATOM 916 N N . ARG A 1 117 ? -3.358 -4.263 -4.179 1.00 95.38 117 ARG A N 1
ATOM 917 C CA . ARG A 1 117 ? -3.737 -3.157 -3.294 1.00 95.38 117 ARG A CA 1
ATOM 918 C C . ARG A 1 117 ? -3.887 -3.641 -1.855 1.00 95.38 117 ARG A C 1
ATOM 920 O O . ARG A 1 117 ? -3.393 -2.973 -0.952 1.00 95.38 117 ARG A O 1
ATOM 927 N N . ASP A 1 118 ? -4.497 -4.807 -1.656 1.00 96.50 118 ASP A N 1
ATOM 928 C CA . ASP A 1 118 ? -4.611 -5.434 -0.337 1.00 96.50 118 ASP A CA 1
ATOM 929 C C . ASP A 1 118 ? -3.225 -5.715 0.241 1.00 96.50 118 ASP A C 1
ATOM 931 O O . ASP A 1 118 ? -2.964 -5.389 1.395 1.00 96.50 118 ASP A O 1
ATOM 935 N N . PHE A 1 119 ? -2.320 -6.262 -0.579 1.00 96.62 119 PHE A N 1
ATOM 936 C CA . PHE A 1 119 ? -0.937 -6.534 -0.190 1.00 96.62 119 PHE A CA 1
ATOM 937 C C . PHE A 1 119 ? -0.258 -5.253 0.309 1.00 96.62 119 PHE A C 1
ATOM 939 O O . PHE A 1 119 ? 0.246 -5.210 1.430 1.00 96.62 119 PHE A O 1
ATOM 946 N N . GLN A 1 120 ? -0.330 -4.173 -0.474 1.00 95.38 120 GLN A N 1
ATOM 947 C CA . GLN A 1 120 ? 0.196 -2.866 -0.081 1.00 95.38 120 GLN A CA 1
ATOM 948 C C . GLN A 1 120 ? -0.426 -2.360 1.232 1.00 95.38 120 GLN A C 1
ATOM 950 O O . GLN A 1 120 ? 0.297 -1.963 2.147 1.00 95.38 120 GLN A O 1
ATOM 955 N N . ASN A 1 121 ? -1.758 -2.372 1.329 1.00 92.62 121 ASN A N 1
ATOM 956 C CA . ASN A 1 121 ? -2.490 -1.852 2.483 1.00 92.62 121 ASN A CA 1
ATOM 957 C C . ASN A 1 121 ? -2.167 -2.638 3.765 1.00 92.62 121 ASN A C 1
ATOM 959 O O . ASN A 1 121 ? -2.009 -2.033 4.824 1.00 92.62 121 ASN A O 1
ATOM 963 N N . VAL A 1 122 ? -2.037 -3.965 3.679 1.00 94.62 122 VAL A N 1
ATOM 964 C CA . VAL A 1 122 ? -1.663 -4.805 4.822 1.00 94.62 122 VAL A CA 1
ATOM 965 C C . VAL A 1 122 ? -0.236 -4.492 5.261 1.00 94.62 122 VAL A C 1
ATOM 967 O O . VAL A 1 122 ? -0.023 -4.182 6.432 1.00 94.62 122 VAL A O 1
ATOM 970 N N . LEU A 1 123 ? 0.731 -4.483 4.333 1.00 95.19 123 LEU A N 1
ATOM 971 C CA . LEU A 1 123 ? 2.140 -4.222 4.649 1.00 95.19 123 LEU A CA 1
ATOM 972 C C . LEU A 1 123 ? 2.362 -2.858 5.320 1.00 95.19 123 LEU A C 1
ATOM 974 O O . LEU A 1 123 ? 3.269 -2.737 6.145 1.00 95.19 123 LEU A O 1
ATOM 978 N N . PHE A 1 124 ? 1.543 -1.847 5.016 1.00 93.62 124 PHE A N 1
ATOM 979 C CA . PHE A 1 124 ? 1.656 -0.503 5.593 1.00 93.62 124 PHE A CA 1
ATOM 980 C C . PHE A 1 124 ? 1.746 -0.515 7.129 1.00 93.62 124 PHE A C 1
ATOM 982 O O . PHE A 1 124 ? 2.582 0.190 7.697 1.00 93.62 124 PHE A O 1
ATOM 989 N N . TYR A 1 125 ? 0.952 -1.358 7.796 1.00 93.00 125 TYR A N 1
ATOM 990 C CA . TYR A 1 125 ? 0.886 -1.428 9.262 1.00 93.00 125 TYR A CA 1
ATOM 991 C C . TYR A 1 125 ? 1.839 -2.443 9.906 1.00 93.00 125 TYR A C 1
ATOM 993 O O . TYR A 1 125 ? 1.919 -2.492 11.133 1.00 93.00 125 TYR A O 1
ATOM 1001 N N . LEU A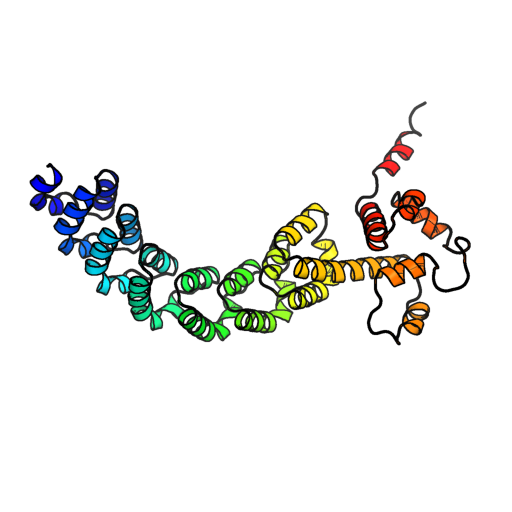 1 126 ? 2.549 -3.240 9.107 1.00 92.19 126 LEU A N 1
ATOM 1002 C CA . LEU A 1 126 ? 3.452 -4.285 9.588 1.00 92.19 126 LEU A CA 1
ATOM 1003 C C . LEU A 1 126 ? 4.853 -3.744 9.908 1.00 92.19 126 LEU A C 1
ATOM 1005 O O . LEU A 1 126 ? 5.328 -2.804 9.260 1.00 92.19 126 LEU A O 1
ATOM 1009 N N . THR A 1 127 ? 5.543 -4.387 10.855 1.00 91.31 127 THR A N 1
ATOM 1010 C CA . THR A 1 127 ? 6.987 -4.179 11.080 1.00 91.31 127 THR A CA 1
ATOM 1011 C C . THR A 1 127 ? 7.813 -4.745 9.915 1.00 91.31 127 THR A C 1
ATOM 1013 O O . THR A 1 127 ? 7.306 -5.581 9.162 1.00 91.31 127 THR A O 1
ATOM 1016 N N . PRO A 1 128 ? 9.086 -4.347 9.737 1.00 92.12 128 PRO A N 1
ATOM 1017 C CA . PRO A 1 128 ? 9.949 -4.910 8.693 1.00 92.12 128 PRO A CA 1
ATOM 1018 C C . PRO A 1 128 ? 10.026 -6.449 8.695 1.00 92.12 128 PRO A C 1
ATOM 1020 O O . PRO A 1 128 ? 9.981 -7.078 7.636 1.00 92.12 128 PRO A O 1
ATOM 1023 N N . GLU A 1 129 ? 10.067 -7.068 9.874 1.00 91.12 129 GLU A N 1
ATOM 1024 C CA . GLU A 1 129 ? 10.119 -8.524 10.044 1.00 91.12 129 GLU A CA 1
ATOM 1025 C C . GLU A 1 129 ? 8.804 -9.175 9.596 1.00 91.12 129 GLU A C 1
ATOM 1027 O O . GLU A 1 129 ? 8.804 -10.148 8.842 1.00 91.12 129 GLU A O 1
ATOM 1032 N N . GLN A 1 130 ? 7.667 -8.595 9.991 1.00 91.38 130 GLN A N 1
ATOM 1033 C CA . GLN A 1 130 ? 6.340 -9.059 9.579 1.00 91.38 130 GLN A CA 1
ATOM 1034 C C . GLN A 1 130 ? 6.115 -8.885 8.071 1.00 91.38 130 GLN A C 1
ATOM 1036 O O . GLN A 1 130 ? 5.577 -9.782 7.424 1.00 91.38 130 GLN A O 1
ATOM 1041 N N . ARG A 1 131 ? 6.560 -7.763 7.486 1.00 94.56 131 ARG A N 1
ATOM 1042 C CA . ARG A 1 131 ? 6.523 -7.545 6.029 1.00 94.56 131 ARG A CA 1
ATOM 1043 C C . ARG A 1 131 ? 7.304 -8.624 5.297 1.00 94.56 131 ARG A C 1
ATOM 1045 O O . ARG A 1 131 ? 6.819 -9.134 4.296 1.00 94.56 131 ARG A O 1
ATOM 1052 N N . THR A 1 132 ? 8.472 -8.991 5.820 1.00 94.38 132 THR A N 1
ATOM 1053 C CA . THR A 1 132 ? 9.305 -10.057 5.254 1.00 94.38 132 THR A CA 1
ATOM 1054 C C . THR A 1 132 ? 8.593 -11.406 5.303 1.00 94.38 132 THR A C 1
ATOM 1056 O O . THR A 1 132 ? 8.512 -12.079 4.281 1.00 94.38 132 THR A O 1
ATOM 1059 N N . ALA A 1 133 ? 7.980 -11.766 6.434 1.00 92.81 133 ALA A N 1
ATOM 1060 C CA . ALA A 1 133 ? 7.209 -13.007 6.545 1.00 92.81 133 ALA A CA 1
ATOM 1061 C C . ALA A 1 133 ? 6.012 -13.058 5.572 1.00 92.81 133 ALA A C 1
ATOM 1063 O O . ALA A 1 133 ? 5.768 -14.083 4.924 1.00 92.81 133 ALA A O 1
ATOM 1064 N N . VAL A 1 134 ? 5.281 -11.946 5.424 1.00 93.94 134 VAL A N 1
ATOM 1065 C CA . VAL A 1 134 ? 4.183 -11.848 4.449 1.00 93.94 134 VAL A CA 1
ATOM 1066 C C . VAL A 1 134 ? 4.718 -11.927 3.022 1.00 93.94 134 VAL A C 1
ATOM 1068 O O . VAL A 1 134 ? 4.162 -12.673 2.223 1.00 93.94 134 VAL A O 1
ATOM 1071 N N . PHE A 1 135 ? 5.806 -11.228 2.697 1.00 95.88 135 PHE A N 1
ATOM 1072 C CA . PHE A 1 135 ? 6.437 -11.302 1.381 1.00 95.88 135 PHE A CA 1
ATOM 1073 C C . PHE A 1 135 ? 6.785 -12.747 1.006 1.00 95.88 135 PHE A C 1
ATOM 1075 O O . PHE A 1 135 ? 6.287 -13.228 -0.009 1.00 95.88 135 PHE A O 1
ATOM 1082 N N . THR A 1 136 ? 7.513 -13.470 1.865 1.00 94.38 136 THR A N 1
ATOM 1083 C CA . THR A 1 136 ? 7.883 -14.879 1.639 1.00 94.38 136 THR A CA 1
ATOM 1084 C C . THR A 1 136 ? 6.660 -15.773 1.428 1.00 94.38 136 THR A C 1
ATOM 1086 O O . THR A 1 136 ? 6.649 -16.632 0.551 1.00 94.38 136 THR A O 1
ATOM 1089 N N . THR A 1 137 ? 5.578 -15.538 2.174 1.00 94.00 137 THR A N 1
ATOM 1090 C CA . THR A 1 137 ? 4.321 -16.289 2.006 1.00 94.00 137 THR A CA 1
ATOM 1091 C C . THR A 1 137 ? 3.667 -16.047 0.637 1.00 94.00 137 THR A C 1
ATOM 1093 O O . THR A 1 137 ? 2.945 -16.904 0.120 1.00 94.00 137 THR A O 1
ATOM 1096 N N . PHE A 1 138 ? 3.900 -14.878 0.039 1.00 95.31 138 PHE A N 1
ATOM 1097 C CA . PHE A 1 138 ? 3.263 -14.441 -1.200 1.00 95.31 138 PHE A CA 1
ATOM 1098 C C . PHE A 1 138 ? 4.134 -14.554 -2.446 1.00 95.31 138 PHE A C 1
ATOM 1100 O O . PHE A 1 138 ? 3.583 -14.362 -3.526 1.00 95.31 138 PHE A O 1
ATOM 1107 N N . GLU A 1 139 ? 5.418 -14.911 -2.345 1.00 92.75 139 GLU A N 1
ATOM 1108 C CA . GLU A 1 139 ? 6.346 -15.013 -3.488 1.00 92.75 139 GLU A CA 1
ATOM 1109 C C . GLU A 1 139 ? 5.731 -15.775 -4.674 1.00 92.75 139 GLU A C 1
ATOM 1111 O O . GLU A 1 139 ? 5.610 -15.239 -5.776 1.00 92.75 139 GLU A O 1
ATOM 1116 N N . ASN A 1 140 ? 5.200 -16.976 -4.424 1.00 92.81 140 ASN A N 1
ATOM 1117 C CA . ASN A 1 140 ? 4.575 -17.816 -5.456 1.00 92.81 140 ASN A CA 1
ATOM 1118 C C . ASN A 1 140 ? 3.210 -17.297 -5.951 1.00 92.81 140 ASN A C 1
ATOM 1120 O O . ASN A 1 140 ? 2.686 -17.771 -6.957 1.00 92.81 140 ASN A O 1
ATOM 1124 N N . ARG A 1 141 ? 2.606 -16.336 -5.245 1.00 94.38 141 ARG A N 1
ATOM 1125 C CA . ARG A 1 141 ? 1.314 -15.713 -5.580 1.00 94.38 141 ARG A CA 1
ATOM 1126 C C . ARG A 1 141 ? 1.477 -14.355 -6.260 1.00 94.38 141 ARG A C 1
ATOM 1128 O O . ARG A 1 141 ? 0.506 -13.865 -6.837 1.00 94.38 141 ARG A O 1
ATOM 1135 N N . LEU A 1 142 ? 2.675 -13.761 -6.245 1.00 95.50 142 LEU A N 1
ATOM 1136 C CA . LEU A 1 142 ? 2.941 -12.476 -6.895 1.00 95.50 142 LEU A CA 1
ATOM 1137 C C . LEU A 1 142 ? 2.515 -12.456 -8.370 1.00 95.50 142 LEU A C 1
ATOM 1139 O O . LEU A 1 142 ? 1.897 -11.467 -8.762 1.00 95.50 142 LEU A O 1
ATOM 1143 N N . PRO A 1 143 ? 2.727 -13.514 -9.187 1.00 95.12 143 PRO A N 1
ATOM 1144 C CA . PRO A 1 143 ? 2.251 -13.542 -10.572 1.00 95.12 143 PRO A CA 1
ATOM 1145 C C . PRO A 1 143 ? 0.753 -13.294 -10.747 1.00 95.12 143 PRO A C 1
ATOM 1147 O O . PRO A 1 143 ? 0.372 -12.680 -11.741 1.00 95.12 143 PRO A O 1
ATOM 1150 N N . ALA A 1 144 ? -0.068 -13.749 -9.796 1.00 95.25 144 ALA A N 1
ATOM 1151 C CA . ALA A 1 144 ? -1.515 -13.554 -9.807 1.00 95.25 144 ALA A CA 1
ATOM 1152 C C . ALA A 1 144 ? -1.929 -12.176 -9.264 1.00 95.25 144 ALA A C 1
ATOM 1154 O O . ALA A 1 144 ? -2.966 -11.651 -9.661 1.00 95.25 144 ALA A O 1
ATOM 1155 N N . LEU A 1 145 ? -1.127 -11.578 -8.375 1.00 96.62 145 LEU A N 1
ATOM 1156 C CA . LEU A 1 145 ? -1.371 -10.225 -7.864 1.00 96.62 145 LEU A CA 1
ATOM 1157 C C . LEU A 1 145 ? -0.931 -9.142 -8.856 1.00 96.62 145 LEU A C 1
ATOM 1159 O O . LEU A 1 145 ? -1.549 -8.081 -8.927 1.00 96.62 145 LEU A O 1
ATOM 1163 N N . ILE A 1 146 ? 0.142 -9.396 -9.606 1.00 97.75 146 ILE A N 1
ATOM 1164 C CA . ILE A 1 146 ? 0.757 -8.450 -10.535 1.00 97.75 146 ILE A CA 1
ATOM 1165 C C . ILE A 1 146 ? 0.297 -8.768 -11.958 1.00 97.75 146 ILE A C 1
ATOM 1167 O O . ILE A 1 146 ? 0.917 -9.548 -12.686 1.00 97.75 146 ILE A O 1
ATOM 1171 N N . ILE A 1 147 ? -0.803 -8.126 -12.348 1.00 96.94 147 ILE A N 1
ATOM 1172 C CA . ILE A 1 147 ? -1.374 -8.211 -13.700 1.00 96.94 147 ILE A CA 1
ATOM 1173 C C . ILE A 1 147 ? -1.303 -6.882 -14.468 1.00 96.94 147 ILE A C 1
ATOM 1175 O O . ILE A 1 147 ? -1.560 -6.855 -15.666 1.00 96.94 147 ILE A O 1
ATOM 1179 N N . THR A 1 148 ? -0.931 -5.785 -13.801 1.00 97.62 148 THR A N 1
ATOM 1180 C CA . THR A 1 148 ? -0.732 -4.451 -14.396 1.00 97.62 148 THR A CA 1
ATOM 1181 C C . THR A 1 148 ? 0.512 -3.772 -13.820 1.00 97.62 148 THR A C 1
ATOM 1183 O O . THR A 1 148 ? 0.966 -4.118 -12.724 1.00 97.62 148 THR A O 1
ATOM 1186 N N . ALA A 1 149 ? 1.019 -2.739 -14.497 1.00 97.06 149 ALA A N 1
ATOM 1187 C CA . ALA A 1 149 ? 2.092 -1.888 -13.977 1.00 97.06 149 ALA A CA 1
ATOM 1188 C C . ALA A 1 149 ? 1.738 -1.217 -12.636 1.00 97.06 149 ALA A C 1
ATOM 1190 O O . ALA A 1 149 ? 2.586 -1.088 -11.753 1.00 97.06 149 ALA A O 1
ATOM 1191 N N . SER A 1 150 ? 0.471 -0.834 -12.433 1.00 97.00 150 SER A N 1
ATOM 1192 C CA . SER A 1 150 ? 0.028 -0.306 -11.137 1.00 97.00 150 SER A CA 1
ATOM 1193 C C . SER A 1 150 ? 0.091 -1.366 -10.036 1.00 97.00 150 SER A C 1
ATOM 1195 O O . SER A 1 150 ? 0.424 -1.031 -8.901 1.00 97.00 150 SER A O 1
ATOM 1197 N N . ASN A 1 151 ? -0.219 -2.632 -10.339 1.00 98.00 151 ASN A N 1
ATOM 1198 C CA . ASN A 1 151 ? -0.094 -3.710 -9.356 1.00 98.00 151 ASN A CA 1
ATOM 1199 C C . ASN A 1 151 ? 1.366 -3.978 -8.999 1.00 98.00 151 ASN A C 1
ATOM 1201 O O . ASN A 1 151 ? 1.665 -4.152 -7.820 1.00 98.00 151 ASN A O 1
ATOM 1205 N N . PHE A 1 152 ? 2.258 -3.961 -9.995 1.00 97.94 152 PHE A N 1
ATOM 1206 C CA . PHE A 1 152 ? 3.699 -4.088 -9.783 1.00 97.94 152 PHE A CA 1
ATOM 1207 C C . PHE A 1 152 ? 4.185 -3.035 -8.780 1.00 97.94 152 PHE A C 1
ATOM 1209 O O . PHE A 1 152 ? 4.723 -3.379 -7.730 1.00 97.94 152 PHE A O 1
ATOM 1216 N N . ARG A 1 153 ? 3.860 -1.760 -9.026 1.00 96.25 153 ARG A N 1
ATOM 1217 C CA . ARG A 1 153 ? 4.190 -0.659 -8.111 1.00 96.25 153 ARG A CA 1
ATOM 1218 C C . ARG A 1 153 ? 3.601 -0.846 -6.710 1.00 96.25 153 ARG A C 1
ATOM 1220 O O . ARG A 1 153 ? 4.301 -0.646 -5.721 1.00 96.25 153 ARG A O 1
ATOM 1227 N N . SER A 1 154 ? 2.329 -1.239 -6.608 1.00 96.75 154 SER A N 1
ATOM 1228 C CA . SER A 1 154 ? 1.688 -1.493 -5.310 1.00 96.75 154 SER A CA 1
ATOM 1229 C C . SER A 1 154 ? 2.406 -2.577 -4.507 1.00 96.75 154 SER A C 1
ATOM 1231 O O . SER A 1 154 ? 2.593 -2.400 -3.305 1.00 96.75 154 SER A O 1
ATOM 1233 N N . VAL A 1 155 ? 2.853 -3.659 -5.154 1.00 97.56 155 VAL A N 1
ATOM 1234 C CA . VAL A 1 155 ? 3.619 -4.717 -4.482 1.00 97.56 155 VAL A CA 1
ATOM 1235 C C . VAL A 1 155 ? 4.969 -4.199 -3.987 1.00 97.56 155 VAL A C 1
ATOM 1237 O O . VAL A 1 155 ? 5.323 -4.477 -2.847 1.00 97.56 155 VAL A O 1
ATOM 1240 N N . LEU A 1 156 ? 5.700 -3.410 -4.783 1.00 96.94 156 LEU A N 1
ATOM 1241 C CA . LEU A 1 156 ? 7.041 -2.931 -4.411 1.00 96.94 156 LEU A CA 1
ATOM 1242 C C . LEU A 1 156 ? 7.060 -1.913 -3.262 1.00 96.94 156 LEU A C 1
ATOM 1244 O O . LEU A 1 156 ? 8.062 -1.796 -2.553 1.00 96.94 156 LEU A O 1
ATOM 1248 N N . TYR A 1 157 ? 5.967 -1.178 -3.062 1.00 95.06 157 TYR A N 1
ATOM 1249 C CA . TYR A 1 157 ? 5.937 0.050 -2.264 1.00 95.06 157 TYR A CA 1
ATOM 1250 C C . TYR A 1 157 ? 6.525 -0.084 -0.844 1.00 95.06 157 TYR A C 1
ATOM 1252 O O . TYR A 1 157 ? 7.261 0.794 -0.393 1.00 95.06 157 TYR A O 1
ATOM 1260 N N . HIS A 1 158 ? 6.258 -1.193 -0.147 1.00 95.19 158 HIS A N 1
ATOM 1261 C CA . HIS A 1 158 ? 6.732 -1.437 1.226 1.00 95.19 158 HIS A CA 1
ATOM 1262 C C . HIS A 1 158 ? 7.848 -2.483 1.346 1.00 95.19 158 HIS A C 1
ATOM 1264 O O . HIS A 1 158 ? 8.239 -2.819 2.466 1.00 95.19 158 HIS A O 1
ATOM 1270 N N . LEU A 1 159 ? 8.349 -2.987 0.218 1.00 95.75 159 LEU A N 1
ATOM 1271 C CA . LEU A 1 159 ? 9.407 -3.992 0.180 1.00 95.75 159 LEU A CA 1
ATOM 1272 C C . LEU A 1 159 ? 10.791 -3.362 0.343 1.00 95.75 159 LEU A C 1
ATOM 1274 O O . LEU A 1 159 ? 11.012 -2.209 -0.044 1.00 95.75 159 LEU A O 1
ATOM 1278 N N . THR A 1 160 ? 11.726 -4.140 0.887 1.00 95.88 160 THR A N 1
ATOM 1279 C CA . THR A 1 160 ? 13.150 -3.779 0.937 1.00 95.88 160 THR A CA 1
ATOM 1280 C C . THR A 1 160 ? 13.760 -3.778 -0.464 1.00 95.88 160 THR A C 1
ATOM 1282 O O . THR A 1 160 ? 13.198 -4.351 -1.394 1.00 95.88 160 THR A O 1
ATOM 1285 N N . LEU A 1 161 ? 14.935 -3.167 -0.636 1.00 95.06 161 LEU A N 1
ATOM 1286 C CA . LEU A 1 161 ? 15.633 -3.168 -1.928 1.00 95.06 161 LEU A CA 1
ATOM 1287 C C . LEU A 1 161 ? 15.904 -4.591 -2.450 1.00 95.06 161 LEU A C 1
ATOM 1289 O O . LEU A 1 161 ? 15.719 -4.860 -3.635 1.00 95.06 161 LEU A O 1
ATOM 1293 N N . GLU A 1 162 ? 16.292 -5.507 -1.563 1.00 96.31 162 GLU A N 1
ATOM 1294 C CA . GLU A 1 162 ? 16.536 -6.915 -1.895 1.00 96.31 162 GLU A CA 1
ATOM 1295 C C . GLU A 1 162 ? 15.255 -7.600 -2.390 1.00 96.31 162 GLU A C 1
ATOM 1297 O O . GLU A 1 162 ? 15.241 -8.200 -3.462 1.00 96.31 162 GLU A O 1
ATOM 1302 N N . GLN A 1 163 ? 14.145 -7.422 -1.670 1.00 97.19 163 GLN A N 1
ATOM 1303 C CA . GLN A 1 163 ? 12.841 -7.959 -2.063 1.00 97.19 163 GLN A CA 1
ATOM 1304 C C . GLN A 1 163 ? 12.349 -7.343 -3.377 1.00 97.19 163 GLN A C 1
ATOM 1306 O O . GLN A 1 163 ? 11.872 -8.060 -4.250 1.00 97.19 163 GLN A O 1
ATOM 1311 N N . ARG A 1 164 ? 12.504 -6.024 -3.562 1.00 97.44 164 ARG A N 1
ATOM 1312 C CA . ARG A 1 164 ? 12.173 -5.347 -4.827 1.00 97.44 164 ARG A CA 1
ATOM 1313 C C . ARG A 1 164 ? 12.976 -5.917 -5.987 1.00 97.44 164 ARG A C 1
ATOM 1315 O O . ARG A 1 164 ? 12.414 -6.143 -7.051 1.00 97.44 164 ARG A O 1
ATOM 1322 N N . THR A 1 165 ? 14.257 -6.195 -5.762 1.00 97.12 165 THR A N 1
ATOM 1323 C CA . THR A 1 165 ? 15.131 -6.828 -6.754 1.00 97.12 165 THR A CA 1
ATOM 1324 C C . THR A 1 165 ? 14.661 -8.238 -7.088 1.00 97.12 165 THR A C 1
ATOM 1326 O O . THR A 1 165 ? 14.550 -8.564 -8.263 1.00 97.12 165 THR A O 1
ATOM 1329 N N . ALA A 1 166 ? 14.290 -9.043 -6.091 1.00 96.69 166 ALA A N 1
ATOM 1330 C CA . ALA A 1 166 ? 13.739 -10.375 -6.327 1.00 96.69 166 ALA A CA 1
ATOM 1331 C C . ALA A 1 166 ? 12.442 -10.330 -7.160 1.00 96.69 166 ALA A C 1
ATOM 1333 O O . ALA A 1 166 ? 12.287 -11.098 -8.110 1.00 96.69 166 ALA A O 1
ATOM 1334 N N . VAL A 1 167 ? 11.533 -9.393 -6.855 1.00 97.75 167 VAL A N 1
ATOM 1335 C CA . VAL A 1 167 ? 10.312 -9.183 -7.651 1.00 97.75 167 VAL A CA 1
ATOM 1336 C C . VAL A 1 167 ? 10.647 -8.708 -9.061 1.00 97.75 167 VAL A C 1
ATOM 1338 O O . VAL A 1 167 ? 10.059 -9.206 -10.014 1.00 97.75 167 VAL A O 1
ATOM 1341 N N . PHE A 1 168 ? 11.591 -7.779 -9.217 1.00 97.75 168 PHE A N 1
ATOM 1342 C CA . PHE A 1 168 ? 12.044 -7.322 -10.527 1.00 97.75 168 PHE A CA 1
ATOM 1343 C C . PHE A 1 168 ? 12.550 -8.494 -11.376 1.00 97.75 168 PHE A C 1
ATOM 1345 O O . PHE A 1 168 ? 12.016 -8.718 -12.458 1.00 97.75 168 PHE A O 1
ATOM 1352 N N . THR A 1 169 ? 13.490 -9.291 -10.860 1.00 96.75 169 THR A N 1
ATOM 1353 C CA . THR A 1 169 ? 14.050 -10.451 -11.570 1.00 96.75 169 THR A CA 1
ATOM 1354 C C . THR A 1 169 ? 12.966 -11.456 -11.961 1.00 96.75 169 THR A C 1
ATOM 1356 O O . THR A 1 169 ? 12.969 -11.973 -13.073 1.00 96.75 169 THR A O 1
ATOM 1359 N N . ALA A 1 170 ? 11.991 -11.712 -11.084 1.00 96.19 170 ALA A N 1
ATOM 1360 C CA . ALA A 1 170 ? 10.891 -12.634 -11.375 1.00 96.19 170 ALA A CA 1
ATOM 1361 C C . ALA A 1 170 ? 9.908 -12.118 -12.447 1.00 96.19 170 ALA A C 1
ATOM 1363 O O . ALA A 1 170 ? 9.118 -12.897 -12.986 1.00 96.19 170 ALA A O 1
ATOM 1364 N N . PHE A 1 171 ? 9.915 -10.814 -12.736 1.00 97.12 171 PHE A N 1
ATOM 1365 C CA . PHE A 1 171 ? 8.987 -10.170 -13.666 1.00 97.12 171 PHE A CA 1
ATOM 1366 C C . PHE A 1 171 ? 9.658 -9.532 -14.878 1.00 97.12 171 PHE A C 1
ATOM 1368 O O . PHE A 1 171 ? 8.926 -9.049 -15.738 1.00 97.12 171 PHE A O 1
ATOM 1375 N N . GLU A 1 172 ? 10.987 -9.553 -14.981 1.00 95.25 172 GLU A N 1
ATOM 1376 C CA . GLU A 1 172 ? 11.769 -8.859 -16.011 1.00 95.25 172 GLU A CA 1
ATOM 1377 C C . GLU A 1 172 ? 11.202 -9.081 -17.423 1.00 95.25 172 GLU A C 1
ATOM 1379 O O . GLU A 1 172 ? 10.815 -8.121 -18.090 1.00 95.25 172 GLU A O 1
ATOM 1384 N N . ASP A 1 173 ? 10.997 -10.342 -17.815 1.00 95.06 173 ASP A N 1
ATOM 1385 C CA . ASP A 1 173 ? 10.454 -10.720 -19.130 1.00 95.06 173 ASP A CA 1
ATOM 1386 C C . ASP A 1 173 ? 8.988 -10.301 -19.349 1.00 95.06 173 ASP A C 1
ATOM 1388 O O . ASP A 1 173 ? 8.507 -10.204 -20.480 1.00 95.06 173 ASP A O 1
ATOM 1392 N N . ARG A 1 174 ? 8.240 -10.060 -18.267 1.00 95.69 174 ARG A N 1
ATOM 1393 C CA . ARG A 1 174 ? 6.821 -9.668 -18.300 1.00 95.69 174 ARG A CA 1
ATOM 1394 C C . ARG A 1 174 ? 6.633 -8.157 -18.276 1.00 95.69 174 ARG A C 1
ATOM 1396 O O . ARG A 1 174 ? 5.577 -7.690 -18.702 1.00 95.69 174 ARG A O 1
ATOM 1403 N N . LEU A 1 175 ? 7.614 -7.394 -17.787 1.00 95.94 175 LEU A N 1
ATOM 1404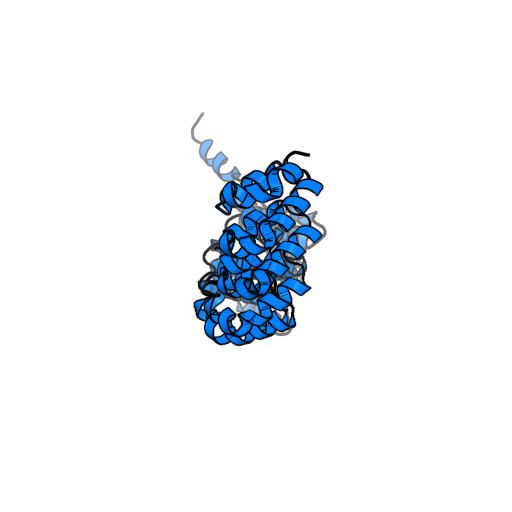 C CA . LEU A 1 175 ? 7.515 -5.939 -17.650 1.00 95.94 175 LEU A CA 1
ATOM 1405 C C . LEU A 1 175 ? 7.156 -5.238 -18.969 1.00 95.94 175 LEU A C 1
ATOM 1407 O O . LEU A 1 175 ? 6.252 -4.403 -18.926 1.00 95.94 175 LEU A O 1
ATOM 1411 N N . PRO A 1 176 ? 7.735 -5.590 -20.138 1.00 94.94 176 PRO A N 1
ATOM 1412 C CA . PRO A 1 176 ? 7.346 -4.963 -21.398 1.00 94.94 176 PRO A CA 1
ATOM 1413 C C . PRO A 1 176 ? 5.854 -5.106 -21.716 1.00 94.94 176 PRO A C 1
ATOM 1415 O O . PRO A 1 176 ? 5.233 -4.160 -22.182 1.00 94.94 176 PRO A O 1
ATOM 1418 N N . ALA A 1 177 ? 5.250 -6.260 -21.414 1.00 95.62 177 ALA A N 1
ATOM 1419 C CA . ALA A 1 177 ? 3.826 -6.496 -21.655 1.00 95.62 177 ALA A CA 1
ATOM 1420 C C . ALA A 1 177 ? 2.912 -5.753 -20.664 1.00 95.62 177 ALA A C 1
ATOM 1422 O O . ALA A 1 177 ? 1.756 -5.482 -20.981 1.00 95.62 177 ALA A O 1
ATOM 1423 N N . LEU A 1 178 ? 3.412 -5.421 -19.467 1.00 96.31 178 LEU A N 1
ATOM 1424 C CA . LEU A 1 178 ? 2.681 -4.607 -18.489 1.00 96.31 178 LEU A CA 1
ATOM 1425 C C . LEU A 1 178 ? 2.706 -3.111 -18.832 1.00 96.31 178 LEU A C 1
ATOM 1427 O O . LEU A 1 178 ? 1.904 -2.355 -18.281 1.00 96.31 178 LEU A O 1
ATOM 1431 N N . ILE A 1 179 ? 3.631 -2.679 -19.695 1.00 95.81 179 ILE A N 1
ATOM 1432 C CA . ILE A 1 179 ? 3.862 -1.277 -20.035 1.00 95.81 179 ILE A CA 1
ATOM 1433 C C . ILE A 1 179 ? 3.221 -0.971 -21.385 1.00 95.81 179 ILE A C 1
ATOM 1435 O O . ILE A 1 179 ? 3.839 -1.103 -22.434 1.00 95.81 179 ILE A O 1
ATOM 1439 N N . THR A 1 180 ? 1.960 -0.541 -21.350 1.00 93.38 180 THR A N 1
ATOM 1440 C CA . THR A 1 180 ? 1.202 -0.199 -22.569 1.00 93.38 180 THR A CA 1
ATOM 1441 C C . THR A 1 180 ? 0.978 1.299 -22.735 1.00 93.38 180 THR A C 1
ATOM 1443 O O . THR A 1 180 ? 0.644 1.774 -23.818 1.00 93.38 180 THR A O 1
ATOM 1446 N N . THR A 1 181 ? 1.173 2.059 -21.658 1.00 90.75 181 THR A N 1
ATOM 1447 C CA . THR A 1 181 ? 0.961 3.504 -21.607 1.00 90.75 181 THR A CA 1
ATOM 1448 C C . THR A 1 181 ? 2.102 4.206 -20.878 1.00 90.75 181 THR A C 1
ATOM 1450 O O . THR A 1 181 ? 2.874 3.597 -20.136 1.00 90.75 181 THR A O 1
ATOM 1453 N N . MET A 1 182 ? 2.161 5.532 -21.001 1.00 83.69 182 MET A N 1
ATOM 1454 C CA . MET A 1 182 ? 3.115 6.348 -20.241 1.00 83.69 182 MET A CA 1
ATOM 1455 C C . MET A 1 182 ? 2.909 6.284 -18.729 1.00 83.69 182 MET A C 1
ATOM 1457 O O . MET A 1 182 ? 3.867 6.368 -17.960 1.00 83.69 182 MET A O 1
ATOM 1461 N N . SER A 1 183 ? 1.664 6.101 -18.290 1.00 89.62 183 SER A N 1
ATOM 1462 C CA . SER A 1 183 ? 1.370 5.910 -16.871 1.00 89.62 183 SER A CA 1
ATOM 1463 C C . SER A 1 183 ? 1.914 4.572 -16.373 1.00 89.62 183 SER A C 1
ATOM 1465 O O . SER A 1 183 ? 2.460 4.514 -15.271 1.00 89.62 183 SER A O 1
ATOM 1467 N N . ASP A 1 184 ? 1.826 3.519 -17.190 1.00 94.75 184 ASP A N 1
ATOM 1468 C CA . ASP A 1 184 ? 2.399 2.211 -16.870 1.00 94.75 184 ASP A CA 1
ATOM 1469 C C . ASP A 1 184 ? 3.923 2.277 -16.801 1.00 94.75 184 ASP A C 1
ATOM 1471 O O . ASP A 1 184 ? 4.510 1.821 -15.822 1.00 94.75 184 ASP A O 1
ATOM 1475 N N . PHE A 1 185 ? 4.550 2.916 -17.792 1.00 90.88 185 PHE A N 1
ATOM 1476 C CA . PHE A 1 185 ? 5.998 3.105 -17.840 1.00 90.88 185 PHE A CA 1
ATOM 1477 C C . PHE A 1 185 ? 6.498 3.814 -16.578 1.00 90.88 185 PHE A C 1
ATOM 1479 O O . PHE A 1 185 ? 7.354 3.296 -15.863 1.00 90.88 185 PHE A O 1
ATOM 1486 N N . ARG A 1 186 ? 5.872 4.943 -16.218 1.00 88.69 186 ARG A N 1
ATOM 1487 C CA . ARG A 1 186 ? 6.165 5.657 -14.968 1.00 88.69 186 ARG A CA 1
ATOM 1488 C C . ARG A 1 186 ? 5.970 4.771 -13.736 1.00 88.69 186 ARG A C 1
ATOM 1490 O O . ARG A 1 186 ? 6.780 4.821 -12.815 1.00 88.69 186 ARG A O 1
ATOM 1497 N N . ASN A 1 187 ? 4.877 4.009 -13.680 1.00 93.38 187 ASN A N 1
ATOM 1498 C CA . ASN A 1 187 ? 4.576 3.166 -12.526 1.00 93.38 187 ASN A CA 1
ATOM 1499 C C . ASN A 1 187 ? 5.614 2.059 -12.335 1.00 93.38 187 ASN A C 1
ATOM 1501 O O . ASN A 1 187 ? 5.975 1.795 -11.191 1.00 93.38 187 ASN A O 1
ATOM 1505 N N . VAL A 1 188 ? 6.101 1.449 -13.420 1.00 95.62 188 VAL A N 1
ATOM 1506 C CA . VAL A 1 188 ? 7.152 0.431 -13.337 1.00 95.62 188 VAL A CA 1
ATOM 1507 C C . VAL A 1 188 ? 8.465 1.040 -12.861 1.00 95.62 188 VAL A C 1
ATOM 1509 O O . VAL A 1 188 ? 9.055 0.492 -11.943 1.00 95.62 188 VAL A O 1
ATOM 1512 N N . LEU A 1 189 ? 8.900 2.178 -13.413 1.00 92.31 189 LEU A N 1
ATOM 1513 C CA . LEU A 1 189 ? 10.217 2.748 -13.091 1.00 92.31 189 LEU A CA 1
ATOM 1514 C C . LEU A 1 189 ? 10.342 3.316 -11.666 1.00 92.31 189 LEU A C 1
ATOM 1516 O O . LEU A 1 189 ? 11.442 3.364 -11.128 1.00 92.31 189 LEU A O 1
ATOM 1520 N N . HIS A 1 190 ? 9.235 3.743 -11.053 1.00 90.25 190 HIS A N 1
ATOM 1521 C CA . HIS A 1 190 ? 9.227 4.513 -9.801 1.00 90.25 190 HIS A CA 1
ATOM 1522 C C . HIS A 1 190 ? 10.066 3.901 -8.662 1.00 90.25 190 HIS A C 1
ATOM 1524 O O . HIS A 1 190 ? 10.773 4.621 -7.963 1.00 90.25 190 HIS A O 1
ATOM 1530 N N . ASP A 1 191 ? 9.976 2.585 -8.462 1.00 91.69 191 ASP A N 1
ATOM 1531 C CA . ASP A 1 191 ? 10.602 1.882 -7.333 1.00 91.69 191 ASP A CA 1
ATOM 1532 C C . ASP A 1 191 ? 11.823 1.030 -7.731 1.00 91.69 191 ASP A C 1
ATOM 1534 O O . ASP A 1 191 ? 12.319 0.263 -6.900 1.00 91.69 191 ASP A O 1
ATOM 1538 N N . LEU A 1 192 ? 12.299 1.162 -8.976 1.00 94.31 192 LEU A N 1
ATOM 1539 C CA . LEU A 1 192 ? 13.443 0.424 -9.525 1.00 94.31 192 LEU A CA 1
ATOM 1540 C C . LEU A 1 192 ? 14.772 1.145 -9.292 1.00 94.31 192 LEU A C 1
ATOM 1542 O O . LEU A 1 192 ? 14.814 2.358 -9.120 1.00 94.31 192 LEU A O 1
ATOM 1546 N N . THR A 1 193 ? 15.888 0.423 -9.328 1.00 94.88 193 THR A N 1
ATOM 1547 C CA . THR A 1 193 ? 17.216 1.060 -9.355 1.00 94.88 193 THR A CA 1
ATOM 1548 C C . THR A 1 193 ? 17.521 1.655 -10.738 1.00 94.88 193 THR A C 1
ATOM 1550 O O . THR A 1 193 ? 16.886 1.270 -11.723 1.00 94.88 193 THR A O 1
ATOM 1553 N N . PRO A 1 194 ? 18.502 2.568 -10.869 1.00 87.56 194 PRO A N 1
ATOM 1554 C CA . PRO A 1 194 ? 18.932 3.079 -12.176 1.00 87.56 194 PRO A CA 1
ATOM 1555 C C . PRO A 1 194 ? 19.322 1.973 -13.176 1.00 87.56 194 PRO A C 1
ATOM 1557 O O . PRO A 1 194 ? 18.997 2.048 -14.364 1.00 87.56 194 PRO A O 1
ATOM 1560 N N . GLU A 1 195 ? 19.962 0.906 -12.704 1.00 94.19 195 GLU A N 1
ATOM 1561 C CA . GLU A 1 195 ? 20.348 -0.249 -13.522 1.00 94.19 195 GLU A CA 1
ATOM 1562 C C . GLU A 1 195 ? 19.109 -1.004 -14.015 1.00 94.19 195 GLU A C 1
ATOM 1564 O O . GLU A 1 195 ? 18.989 -1.306 -15.201 1.00 94.19 195 GLU A O 1
ATOM 1569 N N . GLN A 1 196 ? 18.135 -1.234 -13.133 1.00 96.75 196 GLN A N 1
ATOM 1570 C CA . GLN A 1 196 ? 16.859 -1.859 -13.489 1.00 96.75 196 GLN A CA 1
ATOM 1571 C C . GLN A 1 196 ? 16.053 -0.985 -14.464 1.00 96.75 196 GLN A C 1
ATOM 1573 O O . GLN A 1 196 ? 15.475 -1.500 -15.422 1.00 96.75 196 GLN A O 1
ATOM 1578 N N . CYS A 1 197 ? 16.070 0.343 -14.296 1.00 91.62 197 CYS A N 1
ATOM 1579 C CA . CYS A 1 197 ? 15.497 1.277 -15.267 1.00 91.62 197 CYS A CA 1
ATOM 1580 C C . CYS A 1 197 ? 16.146 1.123 -16.649 1.00 91.62 197 CYS A C 1
ATOM 1582 O O . CYS A 1 197 ? 15.437 1.109 -17.656 1.00 91.62 197 CYS A O 1
ATOM 1584 N N . THR A 1 198 ? 17.472 0.961 -16.706 1.00 88.06 198 THR A N 1
ATOM 1585 C CA . THR A 1 198 ? 18.214 0.732 -17.958 1.00 88.06 198 THR A CA 1
ATOM 1586 C C . THR A 1 198 ? 17.757 -0.552 -18.647 1.00 88.06 198 THR A C 1
ATOM 1588 O O . THR A 1 198 ? 17.508 -0.541 -19.854 1.00 88.06 198 THR A O 1
ATOM 1591 N N . VAL A 1 199 ? 17.592 -1.642 -17.890 1.00 95.56 199 VAL A N 1
ATOM 1592 C CA . VAL A 1 199 ? 17.099 -2.930 -18.406 1.00 95.56 199 VAL A CA 1
ATOM 1593 C C . VAL A 1 199 ? 15.700 -2.776 -19.007 1.00 95.56 199 VAL A C 1
ATOM 1595 O O . VAL A 1 199 ? 15.495 -3.119 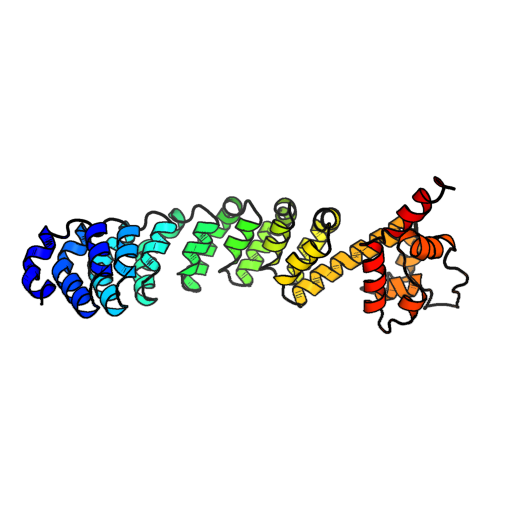-20.171 1.00 95.56 199 VAL A O 1
ATOM 1598 N N . VAL A 1 200 ? 14.760 -2.172 -18.269 1.00 95.56 200 VAL A N 1
ATOM 1599 C CA . VAL A 1 200 ? 13.383 -1.947 -18.749 1.00 95.56 200 VAL A CA 1
ATOM 1600 C C . VAL A 1 200 ? 13.363 -1.071 -19.999 1.00 95.56 200 VAL A C 1
ATOM 1602 O O . VAL A 1 200 ? 12.696 -1.407 -20.977 1.00 95.56 200 VAL A O 1
ATOM 1605 N N . CYS A 1 201 ? 14.117 0.031 -20.008 1.00 87.56 201 CYS A N 1
ATOM 1606 C CA . CYS A 1 201 ? 14.193 0.918 -21.170 1.00 87.56 201 CYS A CA 1
ATOM 1607 C C . CYS A 1 201 ? 14.792 0.206 -22.387 1.00 87.56 201 CYS A C 1
ATOM 1609 O O . CYS A 1 201 ? 14.320 0.391 -23.506 1.00 87.56 201 CYS A O 1
ATOM 1611 N N . THR A 1 202 ? 15.803 -0.638 -22.180 1.00 89.69 202 THR A N 1
ATOM 1612 C CA . THR A 1 202 ? 16.433 -1.411 -23.257 1.00 89.69 202 THR A CA 1
ATOM 1613 C C . THR A 1 202 ? 15.469 -2.447 -23.833 1.00 89.69 202 THR A C 1
ATOM 1615 O O . THR A 1 202 ? 15.382 -2.590 -25.054 1.00 89.69 202 THR A O 1
ATOM 1618 N N . ALA A 1 203 ? 14.701 -3.129 -22.979 1.00 93.31 203 ALA A N 1
ATOM 1619 C CA . ALA A 1 203 ? 13.672 -4.077 -23.401 1.00 93.31 203 ALA A CA 1
ATOM 1620 C C . ALA A 1 203 ? 12.522 -3.392 -24.165 1.00 93.31 203 ALA A C 1
ATOM 1622 O O . ALA A 1 203 ? 11.957 -3.969 -25.092 1.00 93.31 203 ALA A O 1
ATOM 1623 N N . LEU A 1 204 ? 12.209 -2.141 -23.816 1.00 90.44 204 LEU A N 1
ATOM 1624 C CA . LEU A 1 204 ? 11.179 -1.328 -24.464 1.00 90.44 204 LEU A CA 1
ATOM 1625 C C . LEU A 1 204 ? 11.684 -0.469 -25.627 1.00 90.44 204 LEU A C 1
ATOM 1627 O O . LEU A 1 204 ? 10.898 0.309 -26.161 1.00 90.44 204 LEU A O 1
ATOM 1631 N N . LYS A 1 205 ? 12.950 -0.582 -26.046 1.00 84.25 205 LYS A N 1
ATOM 1632 C CA . LYS A 1 205 ? 13.584 0.355 -26.995 1.00 84.25 205 LYS A CA 1
ATOM 1633 C C . LYS A 1 205 ? 12.754 0.660 -28.250 1.00 84.25 205 LYS A C 1
ATOM 1635 O O . LYS A 1 205 ? 12.688 1.808 -28.668 1.00 84.25 205 LYS A O 1
ATOM 1640 N N . ASP A 1 206 ? 12.080 -0.347 -28.804 1.00 83.69 206 ASP A N 1
ATOM 1641 C CA . ASP A 1 206 ? 11.292 -0.217 -30.035 1.00 83.69 206 ASP A CA 1
ATOM 1642 C C . ASP A 1 206 ? 9.876 0.347 -29.768 1.00 83.69 206 ASP A C 1
ATOM 1644 O O . ASP A 1 206 ? 9.210 0.833 -30.678 1.00 83.69 206 ASP A O 1
ATOM 1648 N N . GLN A 1 207 ? 9.412 0.312 -28.513 1.00 85.38 207 GLN A N 1
ATOM 1649 C CA . GLN A 1 207 ? 8.115 0.833 -28.061 1.00 85.38 207 GLN A CA 1
ATOM 1650 C C . GLN A 1 207 ? 8.216 2.256 -27.490 1.00 85.38 207 GLN A C 1
ATOM 1652 O O . GLN A 1 207 ? 7.243 3.009 -27.539 1.00 85.38 207 GLN A O 1
ATOM 1657 N N . LEU A 1 208 ? 9.385 2.647 -26.967 1.00 78.94 208 LEU A N 1
ATOM 1658 C CA . LEU A 1 208 ? 9.611 3.956 -26.345 1.00 78.94 208 LEU A CA 1
ATOM 1659 C C . LEU A 1 208 ? 9.223 5.146 -27.242 1.00 78.94 208 LEU A C 1
ATOM 1661 O O . LEU A 1 208 ? 8.575 6.048 -26.713 1.00 78.94 208 LEU A O 1
ATOM 1665 N N . PRO A 1 209 ? 9.507 5.167 -28.562 1.00 75.06 209 PRO A N 1
ATOM 1666 C CA . PRO A 1 209 ? 9.070 6.266 -29.430 1.00 75.06 209 PRO A CA 1
ATOM 1667 C C . PRO A 1 209 ? 7.544 6.402 -29.537 1.00 75.06 209 PRO A C 1
ATOM 1669 O O . PRO A 1 209 ? 7.026 7.503 -29.697 1.00 75.06 209 PRO A O 1
ATOM 1672 N N . ALA A 1 210 ? 6.810 5.289 -29.447 1.00 78.56 210 ALA A N 1
ATOM 1673 C CA . ALA A 1 210 ? 5.349 5.295 -29.488 1.00 78.56 210 ALA A CA 1
ATOM 1674 C C . ALA A 1 210 ? 4.727 5.652 -28.128 1.00 78.56 210 ALA A C 1
ATOM 1676 O O . ALA A 1 210 ? 3.639 6.231 -28.088 1.00 78.56 210 ALA A O 1
ATOM 1677 N N . LEU A 1 211 ? 5.413 5.313 -27.030 1.00 77.88 211 LEU A N 1
ATOM 1678 C CA . LEU A 1 211 ? 5.022 5.673 -25.668 1.00 77.88 211 LEU A CA 1
ATOM 1679 C C . LEU A 1 211 ? 5.274 7.166 -25.400 1.00 77.88 211 LEU A C 1
ATOM 1681 O O . LEU A 1 211 ? 4.384 7.860 -24.920 1.00 77.88 211 LEU A O 1
ATOM 1685 N N . ILE A 1 212 ? 6.462 7.672 -25.739 1.00 70.12 212 ILE A N 1
ATOM 1686 C CA . ILE A 1 212 ? 6.911 9.039 -25.449 1.00 70.12 212 ILE A CA 1
ATOM 1687 C C . ILE A 1 212 ? 6.719 9.910 -26.696 1.00 70.12 212 ILE A C 1
ATOM 1689 O O . ILE A 1 212 ? 7.654 10.143 -27.459 1.00 70.12 212 ILE A O 1
ATOM 1693 N N . GLN A 1 213 ? 5.499 10.401 -26.911 1.00 63.53 213 GLN A N 1
ATOM 1694 C CA . GLN A 1 213 ? 5.167 11.170 -28.119 1.00 63.53 213 GLN A CA 1
ATOM 1695 C C . GLN A 1 213 ? 5.500 12.656 -27.978 1.00 63.53 213 GLN A C 1
ATOM 1697 O O . GLN A 1 213 ? 5.718 13.353 -28.970 1.00 63.53 213 GLN A O 1
ATOM 1702 N N . THR A 1 214 ? 5.537 13.163 -26.744 1.00 55.06 214 THR A N 1
ATOM 1703 C CA . THR A 1 214 ? 5.748 14.582 -26.462 1.00 55.06 214 THR A CA 1
ATOM 1704 C C . THR A 1 214 ? 6.763 14.819 -25.348 1.00 55.06 214 THR A C 1
ATOM 1706 O O . THR A 1 214 ? 6.914 14.038 -24.407 1.00 55.06 214 THR A O 1
ATOM 1709 N N . ALA A 1 215 ? 7.409 15.987 -25.392 1.00 53.38 215 ALA A N 1
ATOM 1710 C CA . ALA A 1 215 ? 8.293 16.445 -24.320 1.00 53.38 215 ALA A CA 1
ATOM 1711 C C . ALA A 1 215 ? 7.564 16.596 -22.968 1.00 53.38 215 ALA A C 1
ATOM 1713 O O . ALA A 1 215 ? 8.176 16.427 -21.916 1.00 53.38 215 ALA A O 1
ATOM 1714 N N . SER A 1 216 ? 6.256 16.883 -22.985 1.00 54.81 216 SER A N 1
ATOM 1715 C CA . SER A 1 216 ? 5.441 16.970 -21.767 1.00 54.81 216 SER A CA 1
ATOM 1716 C C . SER A 1 216 ? 5.255 15.601 -21.110 1.00 54.81 216 SER A C 1
ATOM 1718 O O . SER A 1 216 ? 5.362 15.489 -19.891 1.00 54.81 216 SER A O 1
ATOM 1720 N N . GLU A 1 217 ? 4.989 14.558 -21.898 1.00 57.84 217 GLU A N 1
ATOM 1721 C CA . GLU A 1 217 ? 4.872 13.183 -21.393 1.00 57.84 217 GLU A CA 1
ATOM 1722 C C . GLU A 1 217 ? 6.217 12.668 -20.881 1.00 57.84 217 GLU A C 1
ATOM 1724 O O . GLU A 1 217 ? 6.276 12.018 -19.838 1.00 57.84 217 GLU A O 1
ATOM 1729 N N . PHE A 1 218 ? 7.308 13.022 -21.564 1.00 65.00 218 PHE A N 1
ATOM 1730 C CA . PHE A 1 218 ? 8.652 12.710 -21.096 1.00 65.00 218 PHE A CA 1
ATOM 1731 C C . PHE A 1 218 ? 8.963 13.386 -19.753 1.00 65.00 218 PHE A C 1
ATOM 1733 O O . PHE A 1 218 ? 9.365 12.722 -18.798 1.00 65.00 218 PHE A O 1
ATOM 1740 N N . GLY A 1 219 ? 8.690 14.690 -19.634 1.00 58.69 219 GLY A N 1
ATOM 1741 C CA . GLY A 1 219 ? 8.868 15.433 -18.385 1.00 58.69 219 GLY A CA 1
ATOM 1742 C C . GLY A 1 219 ? 8.035 14.870 -17.228 1.00 58.69 219 GLY A C 1
ATOM 1743 O O . GLY A 1 219 ? 8.501 14.838 -16.090 1.00 58.69 219 GLY A O 1
ATOM 1744 N N . TYR A 1 220 ? 6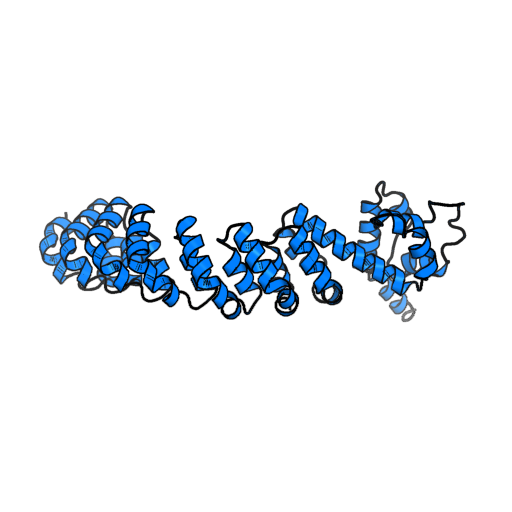.833 14.359 -17.513 1.00 63.59 220 TYR A N 1
ATOM 1745 C CA . TYR A 1 220 ? 5.979 13.713 -16.514 1.00 63.59 220 TYR A CA 1
ATOM 1746 C C . TYR A 1 220 ? 6.606 12.442 -15.916 1.00 63.59 220 TYR A C 1
ATOM 1748 O O . TYR A 1 220 ? 6.495 12.208 -14.706 1.00 63.59 220 TYR A O 1
ATOM 1756 N N . VAL A 1 221 ? 7.294 11.637 -16.735 1.00 66.56 221 VAL A N 1
ATOM 1757 C CA . VAL A 1 221 ? 8.033 10.456 -16.260 1.00 66.56 221 VAL A CA 1
ATOM 1758 C C . VAL A 1 221 ? 9.198 10.883 -15.378 1.00 66.56 221 VAL A C 1
ATOM 1760 O O . VAL A 1 221 ? 9.280 10.438 -14.235 1.00 66.56 221 VAL A O 1
ATOM 1763 N N . LEU A 1 222 ? 10.038 11.800 -15.867 1.00 67.69 222 LEU A N 1
ATOM 1764 C CA . LEU A 1 222 ? 11.246 12.233 -15.160 1.00 67.69 222 LEU A CA 1
ATOM 1765 C C . LEU A 1 222 ? 10.952 12.895 -13.808 1.00 67.69 222 LEU A C 1
ATOM 1767 O O . LEU A 1 222 ? 11.716 12.722 -12.867 1.00 67.69 222 LEU A O 1
ATOM 1771 N N . HIS A 1 223 ? 9.826 13.604 -13.670 1.00 68.19 223 HIS A N 1
ATOM 1772 C CA . HIS A 1 223 ? 9.473 14.312 -12.432 1.00 68.19 223 HIS A CA 1
ATOM 1773 C C . HIS A 1 223 ? 9.408 13.412 -11.185 1.00 68.19 223 HIS A C 1
ATOM 1775 O O . HIS A 1 223 ? 9.495 13.901 -10.063 1.00 68.19 223 HIS A O 1
ATOM 1781 N N . ASN A 1 224 ? 9.211 12.106 -11.367 1.00 64.19 224 ASN A N 1
ATOM 1782 C CA . ASN A 1 224 ? 9.025 11.154 -10.273 1.00 64.19 224 ASN A CA 1
ATOM 1783 C C . ASN A 1 224 ? 10.196 10.180 -10.122 1.00 64.19 224 ASN A C 1
ATOM 1785 O O . ASN A 1 224 ? 10.070 9.202 -9.389 1.00 64.19 224 ASN A O 1
ATOM 1789 N N . LEU A 1 225 ? 11.290 10.436 -10.836 1.00 72.38 225 LEU A N 1
ATOM 1790 C CA . LEU A 1 225 ? 12.504 9.641 -10.810 1.00 72.38 225 LEU A CA 1
ATOM 1791 C C . LEU A 1 225 ? 13.624 10.424 -10.118 1.00 72.38 225 LEU A C 1
ATOM 1793 O O . LEU A 1 225 ? 13.651 11.656 -10.136 1.00 72.38 225 LEU A O 1
ATOM 1797 N N . THR A 1 226 ? 14.570 9.712 -9.516 1.00 75.06 226 THR A N 1
ATOM 1798 C CA . THR A 1 226 ? 15.811 10.310 -9.019 1.00 75.06 226 THR A CA 1
ATOM 1799 C C . THR A 1 226 ? 16.680 10.780 -10.193 1.00 75.06 226 THR A C 1
ATOM 1801 O O . THR A 1 226 ? 16.493 10.322 -11.328 1.00 75.06 226 THR A O 1
ATOM 1804 N N . PRO A 1 227 ? 17.654 11.677 -9.964 1.00 71.31 227 PRO A N 1
ATOM 1805 C CA . PRO A 1 227 ? 18.586 12.105 -11.007 1.00 71.31 227 PRO A CA 1
ATOM 1806 C C . PRO A 1 227 ? 19.314 10.941 -11.695 1.00 71.31 227 PRO A C 1
ATOM 1808 O O . PRO A 1 227 ? 19.484 10.957 -12.911 1.00 71.31 227 PRO A O 1
ATOM 1811 N N . GLU A 1 228 ? 19.690 9.904 -10.948 1.00 63.91 228 GLU A N 1
ATOM 1812 C CA . GLU A 1 228 ? 20.392 8.722 -11.459 1.00 63.91 228 GLU A CA 1
ATOM 1813 C C . GLU A 1 228 ? 19.478 7.863 -12.340 1.00 63.91 228 GLU A C 1
ATOM 1815 O O . GLU A 1 228 ? 19.881 7.418 -13.414 1.00 63.91 228 GLU A O 1
ATOM 1820 N N . GLN A 1 229 ? 18.220 7.677 -11.931 1.00 74.25 229 GLN A N 1
ATOM 1821 C CA . GLN A 1 229 ? 17.210 7.010 -12.755 1.00 74.25 229 GLN A CA 1
ATOM 1822 C C . GLN A 1 229 ? 16.924 7.811 -14.034 1.00 74.25 229 GLN A C 1
ATOM 1824 O O . GLN A 1 229 ? 16.816 7.229 -15.112 1.00 74.25 229 GLN A O 1
ATOM 1829 N N . CYS A 1 230 ? 16.839 9.143 -13.939 1.00 68.62 230 CYS A N 1
ATOM 1830 C CA . CYS A 1 230 ? 16.682 10.007 -15.108 1.00 68.62 230 CYS A CA 1
ATOM 1831 C C . CYS A 1 230 ? 17.868 9.859 -16.065 1.00 68.62 230 CYS A C 1
ATOM 1833 O O . CYS A 1 230 ? 17.658 9.704 -17.264 1.00 68.62 230 CYS A O 1
ATOM 1835 N N . ALA A 1 231 ? 19.100 9.866 -15.546 1.00 67.56 231 ALA A N 1
ATOM 1836 C CA . ALA A 1 231 ? 20.305 9.666 -16.344 1.00 67.56 231 ALA A CA 1
ATOM 1837 C C . ALA A 1 231 ? 20.265 8.318 -17.078 1.00 67.56 231 ALA A C 1
ATOM 1839 O O . ALA A 1 231 ? 20.437 8.293 -18.293 1.00 67.56 231 ALA A O 1
ATOM 1840 N N . ALA A 1 232 ? 19.932 7.230 -16.377 1.00 70.19 232 ALA A N 1
ATOM 1841 C CA . ALA A 1 232 ? 19.785 5.899 -16.963 1.00 70.19 232 ALA A CA 1
ATOM 1842 C C . ALA A 1 232 ? 18.771 5.862 -18.125 1.00 70.19 232 ALA A C 1
ATOM 1844 O O . ALA A 1 232 ? 19.084 5.382 -19.218 1.00 70.19 232 ALA A O 1
ATOM 1845 N N . VAL A 1 233 ? 17.571 6.420 -17.919 1.00 68.75 233 VAL A N 1
ATOM 1846 C CA . VAL A 1 233 ? 16.528 6.510 -18.959 1.00 68.75 233 VAL A CA 1
ATOM 1847 C C . VAL A 1 233 ? 17.017 7.344 -20.150 1.00 68.75 233 VAL A C 1
ATOM 1849 O O . VAL A 1 233 ? 16.885 6.927 -21.303 1.00 68.75 233 VAL A O 1
ATOM 1852 N N . CYS A 1 234 ? 17.623 8.505 -19.885 1.00 66.56 234 CYS A N 1
ATOM 1853 C CA . CYS A 1 234 ? 18.154 9.399 -20.912 1.00 66.56 234 CYS A CA 1
ATOM 1854 C C . CYS A 1 234 ? 19.279 8.755 -21.731 1.00 66.56 234 CYS A C 1
ATOM 1856 O O . CYS A 1 234 ? 19.320 8.954 -22.944 1.00 66.56 234 CYS A O 1
ATOM 1858 N N . THR A 1 235 ? 20.164 7.967 -21.116 1.00 73.81 235 THR A N 1
ATOM 1859 C CA . THR A 1 235 ? 21.246 7.259 -21.816 1.00 73.81 235 THR A CA 1
ATOM 1860 C C . THR A 1 235 ? 20.693 6.280 -22.850 1.00 73.81 235 THR A C 1
ATOM 1862 O O . THR A 1 235 ? 21.133 6.295 -24.001 1.00 73.81 235 THR A O 1
ATOM 1865 N N . VAL A 1 236 ? 19.691 5.474 -22.482 1.00 72.62 236 VAL A N 1
ATOM 1866 C CA . VAL A 1 236 ? 19.075 4.510 -23.410 1.00 72.62 236 VAL A CA 1
ATOM 1867 C C . VAL A 1 236 ? 18.346 5.227 -24.545 1.00 72.62 236 VAL A C 1
ATOM 1869 O O . VAL A 1 236 ? 18.540 4.889 -25.712 1.00 72.62 236 VAL A O 1
ATOM 1872 N N . LEU A 1 237 ? 17.558 6.258 -24.230 1.00 67.88 237 LEU A N 1
ATOM 1873 C CA . LEU A 1 237 ? 16.846 7.048 -25.242 1.00 67.88 237 LEU A CA 1
ATOM 1874 C C . LEU A 1 237 ? 17.799 7.757 -26.208 1.00 67.88 237 LEU A C 1
ATOM 1876 O O . LEU A 1 237 ? 17.547 7.790 -27.411 1.00 67.88 237 LEU A O 1
ATOM 1880 N N . SER A 1 238 ? 18.916 8.276 -25.700 1.00 65.25 238 SER A N 1
ATOM 1881 C CA . SER A 1 238 ? 19.949 8.913 -26.520 1.00 65.25 238 SER A CA 1
ATOM 1882 C C . SER A 1 238 ? 20.586 7.910 -27.482 1.00 65.25 238 SER A C 1
ATOM 1884 O O . SER A 1 238 ? 20.764 8.220 -28.657 1.00 65.25 238 SER A O 1
ATOM 1886 N N . ALA A 1 239 ? 20.862 6.684 -27.027 1.00 65.81 239 ALA A N 1
ATOM 1887 C CA . ALA A 1 239 ? 21.379 5.620 -27.884 1.00 65.81 239 ALA A CA 1
ATOM 1888 C C . ALA A 1 239 ? 20.381 5.208 -28.985 1.00 65.81 239 ALA A C 1
ATOM 1890 O O . ALA A 1 239 ? 20.793 4.947 -30.117 1.00 65.81 239 ALA A O 1
ATOM 1891 N N . ILE A 1 240 ? 19.078 5.194 -28.682 1.00 66.06 240 ILE A N 1
ATOM 1892 C CA . ILE A 1 240 ? 18.017 4.936 -29.670 1.00 66.06 240 ILE A CA 1
ATOM 1893 C C . ILE A 1 240 ? 17.973 6.060 -30.706 1.00 66.06 240 ILE A C 1
ATOM 1895 O O . ILE A 1 240 ? 18.079 5.785 -31.896 1.00 66.06 240 ILE A O 1
ATOM 1899 N N . ALA A 1 241 ? 17.911 7.321 -30.269 1.00 58.03 241 ALA A N 1
ATOM 1900 C CA . ALA A 1 241 ? 17.875 8.474 -31.169 1.00 58.03 241 ALA A CA 1
ATOM 1901 C C . ALA A 1 241 ? 19.111 8.538 -32.085 1.00 58.03 241 ALA A C 1
ATOM 1903 O O . ALA A 1 241 ? 19.010 8.874 -33.264 1.00 58.03 241 ALA A O 1
ATOM 1904 N N . VAL A 1 242 ? 20.280 8.169 -31.558 1.00 50.50 242 VAL A N 1
ATOM 1905 C CA . VAL A 1 242 ? 21.522 8.034 -32.327 1.00 50.50 242 VAL A CA 1
ATOM 1906 C C . VAL A 1 242 ? 21.433 6.925 -33.367 1.00 50.50 242 VAL A C 1
ATOM 1908 O O . VAL A 1 242 ? 21.838 7.121 -34.512 1.00 50.50 242 VAL A O 1
ATOM 1911 N N . LYS A 1 243 ? 20.915 5.756 -32.988 1.00 54.84 243 LYS A N 1
ATOM 1912 C CA . LYS A 1 243 ? 20.729 4.642 -33.916 1.00 54.84 243 LYS A CA 1
ATOM 1913 C C . LYS A 1 243 ? 19.757 5.023 -35.036 1.00 54.84 243 LYS A C 1
ATOM 1915 O O . LYS A 1 243 ? 20.097 4.834 -36.198 1.00 54.84 243 LYS A O 1
ATOM 1920 N N . ASP A 1 244 ? 18.616 5.616 -34.697 1.00 57.50 244 ASP A N 1
ATOM 1921 C CA . ASP A 1 244 ? 17.618 6.074 -35.668 1.00 57.50 244 ASP A CA 1
ATOM 1922 C C . ASP A 1 244 ? 18.200 7.130 -36.613 1.00 57.50 244 ASP A C 1
ATOM 1924 O O . ASP A 1 244 ? 17.950 7.092 -37.816 1.00 57.50 244 ASP A O 1
ATOM 1928 N N . PHE A 1 245 ? 19.039 8.035 -36.098 1.00 45.00 245 PHE A N 1
ATOM 1929 C CA . PHE A 1 245 ? 19.802 8.973 -36.916 1.00 45.00 245 PHE A CA 1
ATOM 1930 C C . PHE A 1 245 ? 20.691 8.235 -37.932 1.00 45.00 245 PHE A C 1
ATOM 1932 O O . PHE A 1 245 ? 20.587 8.484 -39.132 1.00 45.00 245 PHE A O 1
ATOM 1939 N N . PHE A 1 246 ? 21.529 7.291 -37.498 1.00 45.34 246 PHE A N 1
ATOM 1940 C CA . PHE A 1 246 ? 22.420 6.560 -38.408 1.00 45.34 246 PHE A CA 1
ATOM 1941 C C . PHE A 1 246 ? 21.676 5.696 -39.435 1.00 45.34 246 PHE A C 1
ATOM 1943 O O . PHE A 1 246 ? 22.048 5.703 -40.613 1.00 45.34 246 PHE A O 1
ATOM 1950 N N . ASP A 1 247 ? 20.619 5.001 -39.008 1.00 50.44 247 ASP A N 1
ATOM 1951 C CA . ASP A 1 247 ? 19.771 4.185 -39.880 1.00 50.44 247 ASP A CA 1
ATOM 1952 C C . ASP A 1 247 ? 19.059 5.074 -40.927 1.00 50.44 247 ASP A C 1
ATOM 1954 O O . ASP A 1 247 ? 18.969 4.705 -42.101 1.00 50.44 247 ASP A O 1
ATOM 1958 N N . HIS A 1 248 ? 18.634 6.289 -40.549 1.00 43.31 248 HIS A N 1
ATOM 1959 C CA . HIS A 1 248 ? 18.014 7.264 -41.456 1.00 43.31 248 HIS A CA 1
ATOM 1960 C C . HIS A 1 248 ? 18.984 7.830 -42.507 1.00 43.31 248 HIS A C 1
ATOM 1962 O O . HIS A 1 248 ? 18.574 8.098 -43.637 1.00 43.31 248 HIS A O 1
ATOM 1968 N N . PHE A 1 249 ? 20.268 7.987 -42.169 1.00 40.66 249 PHE A N 1
ATOM 1969 C CA . PHE A 1 249 ? 21.293 8.521 -43.076 1.00 40.66 249 PHE A CA 1
ATOM 1970 C C . PHE A 1 249 ? 22.044 7.449 -43.886 1.00 40.66 249 PHE A C 1
ATOM 1972 O O . PHE A 1 249 ? 23.012 7.782 -44.568 1.00 40.66 249 PHE A O 1
ATOM 1979 N N . GLN A 1 250 ? 21.614 6.178 -43.840 1.00 45.00 250 GLN A N 1
ATOM 1980 C CA . GLN A 1 250 ? 22.259 5.048 -44.536 1.00 45.00 250 GLN A CA 1
ATOM 1981 C C . GLN A 1 250 ? 23.784 4.974 -44.319 1.00 45.00 250 GLN A C 1
ATOM 1983 O O . GLN A 1 250 ? 24.533 4.507 -45.180 1.00 45.00 250 GLN A O 1
ATOM 1988 N N . MET A 1 251 ? 24.277 5.447 -43.172 1.00 43.91 251 MET A N 1
ATOM 1989 C CA . MET A 1 251 ? 25.703 5.385 -42.871 1.00 43.91 251 MET A CA 1
ATOM 1990 C C . MET A 1 251 ? 26.070 3.927 -42.575 1.00 43.91 251 MET A C 1
ATOM 1992 O O . MET A 1 251 ? 25.460 3.293 -41.715 1.00 43.91 251 MET A O 1
ATOM 1996 N N . SER A 1 252 ? 27.032 3.360 -43.314 1.00 42.62 252 SER A N 1
ATOM 1997 C CA . SER A 1 252 ? 27.326 1.924 -43.223 1.00 42.62 252 SER A CA 1
ATOM 1998 C C . SER A 1 252 ? 27.761 1.538 -41.805 1.00 42.62 252 SER A C 1
ATOM 2000 O O . SER A 1 252 ? 28.706 2.120 -41.264 1.00 42.62 252 SER A O 1
ATOM 2002 N N . LYS A 1 253 ? 27.104 0.521 -41.228 1.00 40.16 253 LYS A N 1
ATOM 2003 C CA . LYS A 1 253 ? 27.503 -0.098 -39.952 1.00 40.16 253 LYS A CA 1
ATOM 2004 C C . LYS A 1 253 ? 28.989 -0.487 -39.961 1.00 40.16 253 LYS A C 1
ATOM 2006 O O . LYS A 1 253 ? 29.682 -0.303 -38.964 1.00 40.16 253 LYS A O 1
ATOM 2011 N N . ASP A 1 254 ? 29.496 -0.956 -41.095 1.00 40.66 254 ASP A N 1
ATOM 2012 C CA . ASP A 1 254 ? 30.780 -1.655 -41.151 1.00 40.66 254 ASP A CA 1
ATOM 2013 C C . ASP A 1 254 ? 32.010 -0.735 -41.137 1.00 40.66 254 ASP A C 1
ATOM 2015 O O . ASP A 1 254 ? 33.083 -1.172 -40.727 1.00 40.66 254 ASP A O 1
ATOM 2019 N N . SER A 1 255 ? 31.901 0.545 -41.512 1.00 45.66 255 SER A N 1
ATOM 2020 C CA . SER A 1 255 ? 33.053 1.463 -41.454 1.00 45.66 255 SER A CA 1
ATOM 2021 C C . SER A 1 255 ? 33.281 2.039 -40.053 1.00 45.66 255 SER A C 1
ATOM 2023 O O . SER A 1 255 ? 34.421 2.236 -39.637 1.00 45.66 255 SER A O 1
ATOM 2025 N N . TYR A 1 256 ? 32.207 2.301 -39.304 1.00 41.25 256 TYR A N 1
ATOM 2026 C CA . TYR A 1 256 ? 32.304 2.908 -37.977 1.00 41.25 256 TYR A CA 1
ATOM 2027 C C . TYR A 1 256 ? 32.512 1.849 -36.888 1.00 41.25 256 TYR A C 1
ATOM 2029 O O . TYR A 1 256 ? 33.451 1.971 -36.105 1.00 41.25 256 TYR A O 1
ATOM 2037 N N . TRP A 1 257 ? 31.744 0.751 -36.890 1.00 35.28 257 TRP A N 1
ATOM 2038 C CA . TRP A 1 257 ? 31.865 -0.285 -35.854 1.00 35.28 257 TRP A CA 1
ATOM 2039 C C . TRP A 1 257 ? 33.220 -1.017 -35.874 1.00 35.28 257 TRP A C 1
ATOM 2041 O O . TRP A 1 257 ? 33.759 -1.296 -34.804 1.00 35.28 257 TRP A O 1
ATOM 2051 N N . ASN A 1 258 ? 33.844 -1.231 -37.042 1.00 38.53 258 ASN A N 1
ATOM 2052 C CA . ASN A 1 258 ? 35.188 -1.835 -37.133 1.00 38.53 258 ASN A CA 1
ATOM 2053 C C . ASN A 1 258 ? 36.300 -0.957 -36.535 1.00 38.53 258 ASN A C 1
ATOM 2055 O O . ASN A 1 258 ? 37.318 -1.472 -36.081 1.00 38.53 258 ASN A O 1
ATOM 2059 N N . THR A 1 259 ? 36.109 0.364 -36.491 1.00 39.25 259 THR A N 1
ATOM 2060 C CA . THR A 1 259 ? 37.089 1.287 -35.893 1.00 39.25 259 THR A CA 1
ATOM 2061 C C . THR A 1 259 ? 36.938 1.360 -34.368 1.00 39.25 259 THR A C 1
ATOM 2063 O O . THR A 1 259 ? 37.839 1.832 -33.674 1.00 39.25 259 THR A O 1
ATOM 2066 N N . VAL A 1 260 ? 35.806 0.885 -33.831 1.00 40.38 260 VAL A N 1
ATOM 2067 C CA . VAL A 1 260 ? 35.418 1.099 -32.432 1.00 40.38 260 VAL A CA 1
ATOM 2068 C C . VAL A 1 260 ? 35.203 -0.192 -31.624 1.00 40.38 260 VAL A C 1
ATOM 2070 O O . VAL A 1 260 ? 35.079 -0.132 -30.406 1.00 40.38 260 VAL A O 1
ATOM 2073 N N . GLN A 1 261 ? 35.323 -1.376 -32.237 1.00 40.38 261 GLN A N 1
ATOM 2074 C CA . GLN A 1 261 ? 35.366 -2.675 -31.532 1.00 40.38 261 GLN A CA 1
ATOM 2075 C C . GLN A 1 261 ? 36.480 -2.811 -30.464 1.00 40.38 261 GLN A C 1
ATOM 2077 O O . GLN A 1 261 ? 36.483 -3.784 -29.721 1.00 40.38 261 GLN A O 1
ATOM 2082 N N . ASN A 1 262 ? 37.394 -1.841 -30.348 1.00 41.88 262 ASN A N 1
ATOM 2083 C CA . ASN A 1 262 ? 38.452 -1.795 -29.332 1.00 41.88 262 ASN A CA 1
ATOM 2084 C C . ASN A 1 262 ? 38.182 -0.816 -28.163 1.00 41.88 262 ASN A C 1
ATOM 2086 O O . ASN A 1 262 ? 39.112 -0.515 -27.413 1.00 41.88 262 ASN A O 1
ATOM 2090 N N . LYS A 1 263 ? 36.963 -0.272 -27.997 1.00 39.41 263 LYS A N 1
ATOM 2091 C CA . LYS A 1 263 ? 36.609 0.589 -26.848 1.00 39.41 263 LYS A CA 1
ATOM 2092 C C . LYS A 1 263 ? 35.245 0.218 -26.255 1.00 39.41 263 LYS A C 1
ATOM 2094 O O . LYS A 1 263 ? 34.243 0.235 -26.958 1.00 39.41 263 LYS A O 1
ATOM 2099 N N . ASP A 1 264 ? 35.219 -0.040 -24.948 1.00 39.12 264 ASP A N 1
ATOM 2100 C CA . ASP A 1 264 ? 34.088 -0.621 -24.198 1.00 39.12 264 ASP A CA 1
ATOM 2101 C C . ASP A 1 264 ? 32.814 0.244 -24.082 1.00 39.12 264 ASP A C 1
ATOM 2103 O O . ASP A 1 264 ? 31.831 -0.180 -23.483 1.00 39.12 264 ASP A O 1
ATOM 2107 N N . SER A 1 265 ? 32.772 1.450 -24.645 1.00 41.16 265 SER A N 1
ATOM 2108 C CA . SER A 1 265 ? 31.525 2.194 -24.880 1.00 41.16 265 SER A CA 1
ATOM 2109 C C . SER A 1 265 ? 31.793 3.397 -25.782 1.00 41.16 265 SER A C 1
ATOM 2111 O O . SER A 1 265 ? 32.779 4.115 -25.604 1.00 41.16 265 SER A O 1
ATOM 2113 N N . ILE A 1 266 ? 30.920 3.611 -26.769 1.00 43.97 266 ILE A N 1
ATOM 2114 C CA . ILE A 1 266 ? 30.914 4.814 -27.611 1.00 43.97 266 ILE A CA 1
ATOM 2115 C C . ILE A 1 266 ? 29.889 5.763 -27.026 1.00 43.97 266 ILE A C 1
ATOM 2117 O O . ILE A 1 266 ? 28.728 5.387 -26.862 1.00 43.97 266 ILE A O 1
ATOM 2121 N N . THR A 1 267 ? 30.299 6.988 -26.733 1.00 44.97 267 THR A N 1
ATOM 2122 C CA . THR A 1 267 ? 29.384 7.999 -26.209 1.00 44.97 267 THR A CA 1
ATOM 2123 C C . THR A 1 267 ? 28.763 8.811 -27.355 1.00 44.97 267 THR A C 1
ATOM 2125 O O . THR A 1 267 ? 29.324 8.902 -28.454 1.00 44.97 267 THR A O 1
ATOM 2128 N N . ILE A 1 268 ? 27.580 9.391 -27.133 1.00 41.44 268 ILE A N 1
ATOM 2129 C CA . ILE A 1 268 ? 26.860 10.201 -28.134 1.00 41.44 268 ILE A CA 1
ATOM 2130 C C . ILE A 1 268 ? 27.698 11.405 -28.602 1.00 41.44 268 ILE A C 1
ATOM 2132 O O . ILE A 1 268 ? 27.613 11.822 -29.758 1.00 41.44 268 ILE A O 1
ATOM 2136 N N . GLU A 1 269 ? 28.598 11.884 -27.743 1.00 44.12 269 GLU A N 1
ATOM 2137 C CA . GLU A 1 269 ? 29.594 12.913 -28.020 1.00 44.12 269 GLU A CA 1
ATOM 2138 C C . GLU A 1 269 ? 30.577 12.455 -29.101 1.00 44.12 269 GLU A C 1
ATOM 2140 O O . GLU A 1 269 ? 30.793 13.183 -30.059 1.00 44.12 269 GLU A O 1
ATOM 2145 N N . GLN A 1 270 ? 31.116 11.235 -29.029 1.00 45.16 270 GLN A N 1
ATOM 2146 C CA . GLN A 1 270 ? 32.064 10.714 -30.029 1.00 45.16 270 GLN A CA 1
ATOM 2147 C C . GLN A 1 270 ? 31.409 10.474 -31.395 1.00 45.16 270 GLN A C 1
ATOM 2149 O O . GLN A 1 270 ? 32.050 10.594 -32.442 1.00 45.16 270 GLN A O 1
ATOM 2154 N N . ILE A 1 271 ? 30.118 10.158 -31.386 1.00 45.09 271 ILE A N 1
ATOM 2155 C CA . ILE A 1 271 ? 29.288 9.968 -32.575 1.00 45.09 271 ILE A CA 1
ATOM 2156 C C . ILE A 1 271 ? 29.002 11.301 -33.263 1.00 45.09 271 ILE A C 1
ATOM 2158 O O . ILE A 1 271 ? 29.128 11.412 -34.483 1.00 45.09 271 ILE A O 1
ATOM 2162 N N . ILE A 1 272 ? 28.692 12.333 -32.485 1.00 42.56 272 ILE A N 1
ATOM 2163 C CA . ILE A 1 272 ? 28.450 13.681 -32.994 1.00 42.56 272 ILE A CA 1
ATOM 2164 C C . ILE A 1 272 ? 29.756 14.352 -33.385 1.00 42.56 272 ILE A C 1
ATOM 2166 O O . ILE A 1 272 ? 29.818 14.964 -34.440 1.00 42.56 272 ILE A O 1
ATOM 2170 N N . GLU A 1 273 ? 30.840 14.166 -32.641 1.00 44.28 273 GLU A N 1
ATOM 2171 C CA . GLU A 1 273 ? 32.173 14.605 -33.048 1.00 44.28 273 GLU A CA 1
ATOM 2172 C C . GLU A 1 273 ? 32.643 13.923 -34.335 1.00 44.28 273 GLU A C 1
ATOM 2174 O O . GLU A 1 273 ? 33.327 14.556 -35.136 1.00 44.28 273 GLU A O 1
ATOM 2179 N N . HIS A 1 274 ? 32.254 12.669 -34.579 1.00 42.62 274 HIS A N 1
ATOM 2180 C CA . HIS A 1 274 ? 32.517 11.985 -35.843 1.00 42.62 274 HIS A CA 1
ATOM 2181 C C . HIS A 1 274 ? 31.623 12.497 -36.983 1.00 42.62 274 HIS A C 1
ATOM 2183 O O . HIS A 1 274 ? 32.141 12.827 -38.048 1.00 42.62 274 HIS A O 1
ATOM 2189 N N . ALA A 1 275 ? 30.316 12.663 -36.754 1.00 39.88 275 ALA A N 1
ATOM 2190 C CA . ALA A 1 275 ? 29.392 13.282 -37.712 1.00 39.88 275 ALA A CA 1
ATOM 2191 C C . ALA A 1 275 ? 29.760 14.751 -38.026 1.00 39.88 275 ALA A C 1
ATOM 2193 O O . ALA A 1 275 ? 29.486 15.254 -39.117 1.00 39.88 275 ALA A O 1
ATOM 2194 N N . LEU A 1 276 ? 30.427 15.425 -37.083 1.00 40.47 276 LEU A N 1
ATOM 2195 C CA . LEU A 1 276 ? 30.981 16.776 -37.196 1.00 40.47 276 LEU A CA 1
ATOM 2196 C C . LEU A 1 276 ? 32.478 16.794 -37.583 1.00 40.47 276 LEU A C 1
ATOM 2198 O O . LEU A 1 276 ? 33.055 17.876 -37.699 1.00 40.47 276 LEU A O 1
ATOM 2202 N N . GLY A 1 277 ? 33.102 15.633 -37.826 1.00 40.44 277 GLY A N 1
ATOM 2203 C CA . GLY A 1 277 ? 34.423 15.495 -38.454 1.00 40.44 277 GLY A CA 1
ATOM 2204 C C . GLY A 1 277 ? 35.655 15.849 -37.607 1.00 40.44 277 GLY A C 1
ATOM 2205 O O . GLY A 1 277 ? 36.641 16.342 -38.152 1.00 40.44 277 GLY A O 1
ATOM 2206 N N . LYS A 1 278 ? 35.658 15.631 -36.288 1.00 40.06 278 LYS A N 1
ATOM 2207 C CA . LYS A 1 278 ? 36.762 16.083 -35.416 1.00 40.06 278 LYS A CA 1
ATOM 2208 C C . LYS A 1 278 ? 37.991 15.173 -35.321 1.00 40.06 278 LYS A C 1
ATOM 2210 O O . LYS A 1 278 ? 39.025 15.661 -34.882 1.00 40.06 278 LYS A O 1
ATOM 2215 N N . ASN A 1 279 ? 37.937 13.908 -35.750 1.00 39.31 279 ASN A N 1
ATOM 2216 C CA . ASN A 1 279 ? 39.028 12.953 -35.483 1.00 39.31 279 ASN A CA 1
ATOM 2217 C C . ASN A 1 279 ? 39.788 12.391 -36.692 1.00 39.31 279 ASN A C 1
ATOM 2219 O O . ASN A 1 279 ? 40.404 11.341 -36.559 1.00 39.31 279 ASN A O 1
ATOM 2223 N N . GLN A 1 280 ? 39.833 13.103 -37.823 1.00 35.38 280 GLN A N 1
ATOM 2224 C CA . GLN A 1 280 ? 40.970 13.090 -38.763 1.00 35.38 280 GLN A CA 1
ATOM 2225 C C . GLN A 1 280 ? 40.720 14.075 -39.919 1.00 35.38 280 GLN A C 1
ATOM 2227 O O . GLN A 1 280 ? 39.707 14.002 -40.600 1.00 35.38 280 GLN A O 1
ATOM 2232 N N . CYS A 1 281 ? 41.678 14.978 -40.148 1.00 31.45 281 CYS A N 1
ATOM 2233 C CA . CYS A 1 281 ? 41.868 15.729 -41.396 1.00 31.45 281 CYS A CA 1
ATOM 2234 C C . CYS A 1 281 ? 40.676 16.541 -41.948 1.00 31.45 281 CYS A C 1
ATOM 2236 O O . CYS A 1 281 ? 40.291 16.381 -43.101 1.00 31.45 281 CYS A O 1
ATOM 2238 N N . GLY A 1 282 ? 40.219 17.534 -41.178 1.00 31.23 282 GLY A N 1
ATOM 2239 C CA . GLY A 1 282 ? 39.471 18.696 -41.676 1.00 31.23 282 GLY A CA 1
ATOM 2240 C C . GLY A 1 282 ? 38.102 18.393 -42.297 1.00 31.23 282 GLY A C 1
ATOM 2241 O O . GLY A 1 282 ? 37.676 17.258 -42.414 1.00 31.23 282 GLY A O 1
ATOM 2242 N N . LEU A 1 283 ? 37.447 19.450 -42.786 1.00 30.39 283 LEU A N 1
ATOM 2243 C CA . LEU A 1 283 ? 36.283 19.412 -43.683 1.00 30.39 283 LEU A CA 1
ATOM 2244 C C . LEU A 1 283 ? 34.877 19.443 -43.039 1.00 30.39 283 LEU A C 1
ATOM 2246 O O . LEU A 1 283 ? 34.100 18.503 -43.135 1.00 30.39 283 LEU A O 1
ATOM 2250 N N . PHE A 1 284 ? 34.409 20.675 -42.823 1.00 31.12 284 PHE A N 1
ATOM 2251 C CA . PHE A 1 284 ? 33.121 21.115 -43.397 1.00 31.12 284 PHE A CA 1
ATOM 2252 C C . PHE A 1 284 ? 33.121 21.127 -44.954 1.00 31.12 284 PHE A C 1
ATOM 2254 O O . PHE A 1 284 ? 32.283 21.798 -45.555 1.00 31.12 284 PHE A O 1
ATOM 2261 N N . ARG A 1 285 ? 34.023 20.402 -45.640 1.00 35.12 285 ARG A N 1
ATOM 2262 C CA . ARG A 1 285 ? 33.922 20.139 -47.088 1.00 35.12 285 ARG A CA 1
ATOM 2263 C C . ARG A 1 285 ? 33.139 18.866 -47.423 1.00 35.12 285 ARG A C 1
ATOM 2265 O O . ARG A 1 285 ? 32.633 18.823 -48.529 1.00 35.12 285 ARG A O 1
ATOM 2272 N N . ASN A 1 286 ? 32.980 17.899 -46.506 1.00 35.41 286 ASN A N 1
ATOM 2273 C CA . ASN A 1 286 ? 32.378 16.596 -46.842 1.00 35.41 286 ASN A CA 1
ATOM 2274 C C . ASN A 1 286 ? 31.255 16.140 -45.888 1.00 35.41 286 ASN A C 1
ATOM 2276 O O . ASN A 1 286 ? 30.972 14.950 -45.798 1.00 35.41 286 ASN A O 1
ATOM 2280 N N . THR A 1 287 ? 30.565 17.054 -45.197 1.00 41.06 287 THR A N 1
ATOM 2281 C CA . THR A 1 287 ? 29.157 16.753 -44.889 1.00 41.06 287 THR A CA 1
ATOM 2282 C C . THR A 1 287 ? 28.449 16.792 -46.231 1.00 41.06 287 THR A C 1
ATOM 2284 O O . THR A 1 287 ? 28.492 17.844 -46.872 1.00 41.06 287 THR A O 1
ATOM 2287 N N . ASP A 1 288 ? 27.863 15.673 -46.660 1.00 45.50 288 ASP A N 1
ATOM 2288 C CA . ASP A 1 288 ? 26.935 15.656 -47.788 1.00 45.50 288 ASP A CA 1
ATOM 2289 C C . ASP A 1 288 ? 26.019 16.883 -47.662 1.00 45.50 288 ASP A C 1
ATOM 2291 O O . ASP A 1 288 ? 25.425 17.145 -46.606 1.00 45.50 288 ASP A O 1
ATOM 2295 N N . GLU A 1 289 ? 26.000 17.697 -48.715 1.00 47.84 289 GLU A N 1
ATOM 2296 C CA . GLU A 1 289 ? 25.217 18.922 -48.789 1.00 47.84 289 GLU A CA 1
ATOM 2297 C C . GLU A 1 289 ? 23.748 18.643 -48.442 1.00 47.84 289 GLU A C 1
ATOM 2299 O O . GLU A 1 289 ? 23.118 19.465 -47.781 1.00 47.84 289 GLU A O 1
ATOM 2304 N N . SER A 1 290 ? 23.249 17.441 -48.752 1.00 46.56 290 SER A N 1
ATOM 2305 C CA . SER A 1 290 ? 21.943 16.913 -48.357 1.00 46.56 290 SER A CA 1
ATOM 2306 C C . SER A 1 290 ? 21.756 16.846 -46.841 1.00 46.56 290 SER A C 1
ATOM 2308 O O . SER A 1 290 ? 20.753 17.346 -46.343 1.00 46.56 290 SER A O 1
ATOM 2310 N N . THR A 1 291 ? 22.707 16.311 -46.070 1.00 47.50 291 THR A N 1
ATOM 2311 C CA . THR A 1 291 ? 22.587 16.196 -44.602 1.00 47.50 291 THR A CA 1
ATOM 2312 C C . THR A 1 291 ? 22.547 17.568 -43.940 1.00 47.50 291 THR A C 1
ATOM 2314 O O . THR A 1 291 ? 21.707 17.841 -43.078 1.00 47.50 291 THR A O 1
ATOM 2317 N N . ARG A 1 292 ? 23.415 18.482 -44.387 1.00 53.25 292 ARG A N 1
ATOM 2318 C CA . ARG A 1 292 ? 23.434 19.865 -43.892 1.00 53.25 292 ARG A CA 1
ATOM 2319 C C . ARG A 1 292 ? 22.147 20.599 -44.267 1.00 53.25 292 ARG A C 1
ATOM 2321 O O . ARG A 1 292 ? 21.564 21.290 -43.434 1.00 53.25 292 ARG A O 1
ATOM 2328 N N . LYS A 1 293 ? 21.694 20.416 -45.505 1.00 53.41 293 LYS A N 1
ATOM 2329 C CA . LYS A 1 293 ? 20.454 20.983 -46.023 1.00 53.41 293 LYS A CA 1
ATOM 2330 C C . LYS A 1 293 ? 19.238 20.442 -45.277 1.00 53.41 293 LYS A C 1
ATOM 2332 O O . LYS A 1 293 ? 18.381 21.227 -44.913 1.00 53.41 293 LYS A O 1
ATOM 2337 N N . GLN A 1 294 ? 19.187 19.158 -44.935 1.00 50.66 294 GLN A N 1
ATOM 2338 C CA . GLN A 1 294 ? 18.086 18.584 -44.158 1.00 50.66 294 GLN A CA 1
ATOM 2339 C C . GLN A 1 294 ? 18.043 19.112 -42.719 1.00 50.66 294 GLN A C 1
ATOM 2341 O O . GLN A 1 294 ? 16.973 19.494 -42.252 1.00 50.66 294 GLN A O 1
ATOM 2346 N N . LEU A 1 295 ? 19.181 19.217 -42.028 1.00 51.59 295 LEU A N 1
ATOM 2347 C CA . LEU A 1 295 ? 19.220 19.797 -40.677 1.00 51.59 295 LEU A CA 1
ATOM 2348 C C . LEU A 1 295 ? 18.733 21.255 -40.664 1.00 51.59 295 LEU A C 1
ATOM 2350 O O . LEU A 1 295 ? 17.958 21.644 -39.790 1.00 51.59 295 LEU A O 1
ATOM 2354 N N . ILE A 1 296 ? 19.131 22.044 -41.664 1.00 56.41 296 ILE A N 1
ATOM 2355 C CA . ILE A 1 296 ? 18.761 23.461 -41.772 1.00 56.41 296 ILE A CA 1
ATOM 2356 C C . ILE A 1 296 ? 17.317 23.633 -42.265 1.00 56.41 296 ILE A C 1
ATOM 2358 O O . ILE A 1 296 ? 16.546 24.381 -41.670 1.00 56.41 296 ILE A O 1
ATOM 2362 N N . GLU A 1 297 ? 16.935 22.961 -43.350 1.00 54.34 297 GLU A N 1
ATOM 2363 C CA . GLU A 1 297 ? 15.662 23.190 -44.043 1.00 54.34 297 GLU A CA 1
ATOM 2364 C C . GLU A 1 297 ? 14.492 22.419 -43.434 1.00 54.34 297 GLU A C 1
ATOM 2366 O O . GLU A 1 297 ? 13.378 22.940 -43.409 1.00 54.34 297 GLU A O 1
ATOM 2371 N N . ARG A 1 298 ? 14.717 21.191 -42.946 1.00 48.12 298 ARG A N 1
ATOM 2372 C CA . ARG A 1 298 ? 13.648 20.325 -42.423 1.00 48.12 298 ARG A CA 1
ATOM 2373 C C . ARG A 1 298 ? 13.442 20.492 -40.924 1.00 48.12 298 ARG A C 1
ATOM 2375 O O . ARG A 1 298 ? 12.304 20.483 -40.467 1.00 48.12 298 ARG A O 1
ATOM 2382 N N . TYR A 1 299 ? 14.530 20.653 -40.178 1.00 49.81 299 TYR A N 1
ATOM 2383 C CA . TYR A 1 299 ? 14.494 20.707 -38.715 1.00 49.81 299 TYR A CA 1
ATOM 2384 C C . TYR A 1 299 ? 14.805 22.104 -38.157 1.00 49.81 299 TYR A C 1
ATOM 2386 O O . TYR A 1 299 ? 14.720 22.320 -36.954 1.00 49.81 299 TYR A O 1
ATOM 2394 N N . GLY A 1 300 ? 15.133 23.085 -39.009 1.00 59.84 300 GLY A N 1
ATOM 2395 C CA . GLY A 1 300 ? 15.353 24.469 -38.574 1.00 59.84 300 GLY A CA 1
ATOM 2396 C C . GLY A 1 300 ? 16.563 24.637 -37.648 1.00 59.84 300 GLY A C 1
ATOM 2397 O O . GLY A 1 300 ? 16.589 25.554 -36.822 1.00 59.84 300 GLY A O 1
ATOM 2398 N N . VAL A 1 301 ? 17.552 23.743 -37.746 1.00 58.91 301 VAL A N 1
ATOM 2399 C CA . VAL A 1 301 ? 18.777 23.798 -36.942 1.00 58.91 301 VAL A CA 1
ATOM 2400 C C . VAL A 1 301 ? 19.616 24.984 -37.412 1.00 58.91 301 VAL A C 1
ATOM 2402 O O . VAL A 1 301 ? 20.108 25.015 -38.542 1.00 58.91 301 VAL A O 1
ATOM 2405 N N . ASN A 1 302 ? 19.805 25.970 -36.535 1.00 73.75 302 ASN A N 1
ATOM 2406 C CA . ASN A 1 302 ? 20.706 27.082 -36.801 1.00 73.75 302 ASN A CA 1
ATOM 2407 C C . ASN A 1 302 ? 22.140 26.656 -36.467 1.00 73.75 302 ASN A C 1
ATOM 2409 O O . ASN A 1 302 ? 22.500 26.466 -35.304 1.00 73.75 302 ASN A O 1
ATOM 2413 N N . ILE A 1 303 ? 22.964 26.527 -37.504 1.00 60.72 303 ILE A N 1
ATOM 2414 C CA . ILE A 1 303 ? 24.357 26.083 -37.381 1.00 60.72 303 ILE A CA 1
ATOM 2415 C C . ILE A 1 303 ? 25.214 27.086 -36.599 1.00 60.72 303 ILE A C 1
ATOM 2417 O O . ILE A 1 303 ? 26.127 26.681 -35.884 1.00 60.72 303 ILE A O 1
ATOM 2421 N N . ASP A 1 304 ? 24.910 28.380 -36.674 1.00 60.91 304 ASP A N 1
ATOM 2422 C CA . ASP A 1 304 ? 25.632 29.402 -35.915 1.00 60.91 304 ASP A CA 1
ATOM 2423 C C . ASP A 1 304 ? 25.253 29.381 -34.433 1.00 60.91 304 ASP A C 1
ATOM 2425 O O . ASP A 1 304 ? 26.097 29.655 -33.585 1.00 60.91 304 ASP A O 1
ATOM 2429 N N . THR A 1 305 ? 24.009 29.021 -34.101 1.00 65.25 305 THR A N 1
ATOM 2430 C CA . THR A 1 305 ? 23.603 28.737 -32.717 1.00 65.25 305 THR A CA 1
ATOM 2431 C C . THR A 1 305 ? 24.289 27.476 -32.210 1.00 65.25 305 THR A C 1
ATOM 2433 O O . THR A 1 305 ? 24.889 27.517 -31.144 1.00 65.25 305 THR A O 1
ATOM 2436 N N . LEU A 1 306 ? 24.289 26.397 -32.999 1.00 55.31 306 LEU A N 1
ATOM 2437 C CA . LEU A 1 306 ? 24.957 25.141 -32.654 1.00 55.31 306 LEU A CA 1
ATOM 2438 C C . LEU A 1 306 ? 26.452 25.350 -32.357 1.00 55.31 306 LEU A C 1
ATOM 2440 O O . LEU A 1 306 ? 26.973 24.817 -31.387 1.00 55.31 306 LEU A O 1
ATOM 2444 N N . ARG A 1 307 ? 27.131 26.189 -33.150 1.00 56.53 307 ARG A N 1
ATOM 2445 C CA . ARG A 1 307 ? 28.550 26.539 -32.963 1.00 56.53 307 ARG A CA 1
ATOM 2446 C C . ARG A 1 307 ? 28.842 27.392 -31.728 1.00 56.53 307 ARG A C 1
ATOM 2448 O O . ARG A 1 307 ? 29.995 27.454 -31.316 1.00 56.53 307 ARG A O 1
ATOM 2455 N N . LYS A 1 308 ? 27.840 28.086 -31.182 1.00 58.50 308 LYS A N 1
ATOM 2456 C CA . LYS A 1 308 ? 27.979 28.943 -29.991 1.00 58.50 308 LYS A CA 1
ATOM 2457 C C . LYS A 1 308 ? 27.780 28.184 -28.683 1.00 58.50 308 LYS A C 1
ATOM 2459 O O . LYS A 1 308 ? 28.135 28.715 -27.638 1.00 58.50 308 LYS A O 1
ATOM 2464 N N . LEU A 1 309 ? 27.207 26.985 -28.742 1.00 59.38 309 LEU A N 1
ATOM 2465 C CA . LEU A 1 309 ? 27.038 26.118 -27.582 1.00 59.38 309 LEU A CA 1
ATOM 2466 C C . LEU A 1 309 ? 28.390 25.513 -27.223 1.00 59.38 309 LEU A C 1
ATOM 2468 O O . LEU A 1 309 ? 29.115 25.022 -28.093 1.00 59.38 309 LEU A O 1
ATOM 2472 N N . THR A 1 310 ? 28.747 25.626 -25.951 1.00 45.78 310 THR A N 1
ATOM 2473 C CA . THR A 1 310 ? 30.110 25.378 -25.480 1.00 45.78 310 THR A CA 1
ATOM 2474 C C . THR A 1 310 ? 30.332 23.938 -25.070 1.00 45.78 310 THR A C 1
ATOM 2476 O O . THR A 1 310 ? 31.478 23.487 -25.102 1.00 45.78 310 THR A O 1
ATOM 2479 N N . THR A 1 311 ? 29.260 23.211 -24.742 1.00 41.78 311 THR A N 1
ATOM 2480 C CA . THR A 1 311 ? 29.352 21.794 -24.396 1.00 41.78 311 THR A CA 1
ATOM 2481 C C . THR A 1 311 ? 28.653 20.901 -25.430 1.00 41.78 311 THR A C 1
ATOM 2483 O O . THR A 1 311 ? 27.680 21.315 -26.073 1.00 41.78 311 THR A O 1
ATOM 2486 N N . PRO A 1 312 ? 29.149 19.671 -25.639 1.00 41.03 312 PRO A N 1
ATOM 2487 C CA . PRO A 1 312 ? 28.510 18.692 -26.517 1.00 41.03 312 PRO A CA 1
ATOM 2488 C C . PRO A 1 312 ? 27.054 18.386 -26.139 1.00 41.03 312 PRO A C 1
ATOM 2490 O O . PRO A 1 312 ? 26.210 18.251 -27.021 1.00 41.03 312 PRO A O 1
ATOM 2493 N N . GLU A 1 313 ? 26.733 18.344 -24.847 1.00 41.50 313 GLU A N 1
ATOM 2494 C CA . GLU A 1 313 ? 25.393 18.054 -24.322 1.00 41.50 313 GLU A CA 1
ATOM 2495 C C . GLU A 1 313 ? 24.398 19.159 -24.701 1.00 41.50 313 GLU A C 1
ATOM 2497 O O . GLU A 1 313 ? 23.266 18.876 -25.096 1.00 41.50 313 GLU A O 1
ATOM 2502 N N . GLU A 1 314 ? 24.835 20.422 -24.670 1.00 46.06 314 GLU A N 1
ATOM 2503 C CA . GLU A 1 314 ? 24.049 21.563 -25.146 1.00 46.06 314 GLU A CA 1
ATOM 2504 C C . GLU A 1 314 ? 23.776 21.456 -26.654 1.00 46.06 314 GLU A C 1
ATOM 2506 O O . GLU A 1 314 ? 22.654 21.698 -27.107 1.00 46.06 314 GLU A O 1
ATOM 2511 N N . GLN A 1 315 ? 24.785 21.057 -27.437 1.00 47.41 315 GLN A N 1
ATOM 2512 C CA . GLN A 1 315 ? 24.677 20.877 -28.889 1.00 47.41 315 GLN A CA 1
ATOM 2513 C C . GLN A 1 315 ? 23.722 19.732 -29.254 1.00 47.41 315 GLN A C 1
ATOM 2515 O O . GLN A 1 315 ? 22.855 19.907 -30.112 1.00 47.41 315 GLN A O 1
ATOM 2520 N N . ILE A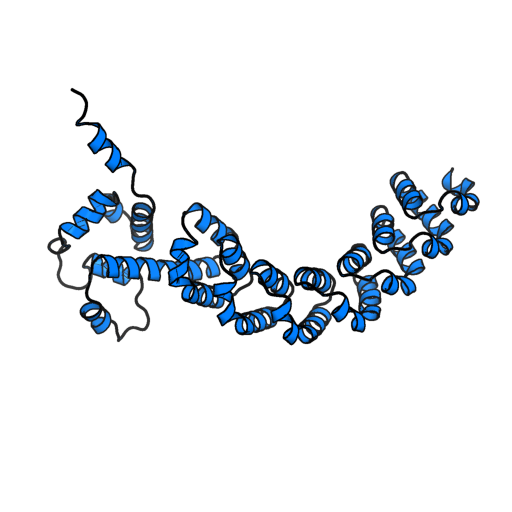 1 316 ? 23.831 18.595 -28.563 1.00 46.09 316 ILE A N 1
ATOM 2521 C CA . ILE A 1 316 ? 22.936 17.434 -28.677 1.00 46.09 316 ILE A CA 1
ATOM 2522 C C . ILE A 1 316 ? 21.501 17.832 -28.370 1.00 46.09 316 ILE A C 1
ATOM 2524 O O . ILE A 1 316 ? 20.600 17.620 -29.183 1.00 46.09 316 ILE A O 1
ATOM 2528 N N . HIS A 1 317 ? 21.294 18.448 -27.208 1.00 49.34 317 HIS A N 1
ATOM 2529 C CA . HIS A 1 317 ? 19.977 18.857 -26.756 1.00 49.34 317 HIS A CA 1
ATOM 2530 C C . HIS A 1 317 ? 19.349 19.862 -27.728 1.00 49.34 317 HIS A C 1
ATOM 2532 O O . HIS A 1 317 ? 18.170 19.754 -28.050 1.00 49.34 317 HIS A O 1
ATOM 2538 N N . TYR A 1 318 ? 20.131 20.801 -28.268 1.00 59.66 318 TYR A N 1
ATOM 2539 C CA . TYR A 1 318 ? 19.658 21.761 -29.263 1.00 59.66 318 TYR A CA 1
ATOM 2540 C C . TYR A 1 318 ? 19.219 21.098 -30.578 1.00 59.66 318 TYR A C 1
ATOM 2542 O O . TYR A 1 318 ? 18.156 21.437 -31.106 1.00 59.66 318 TYR A O 1
ATOM 2550 N N . VAL A 1 319 ? 19.999 20.144 -31.100 1.00 52.12 319 VAL A N 1
ATOM 2551 C CA . VAL A 1 319 ? 19.652 19.421 -32.336 1.00 52.12 319 VAL A CA 1
ATOM 2552 C C . VAL A 1 319 ? 18.425 18.536 -32.120 1.00 52.12 319 VAL A C 1
ATOM 2554 O O . VAL A 1 319 ? 17.484 18.612 -32.909 1.00 52.12 319 VAL A O 1
ATOM 2557 N N . LEU A 1 320 ? 18.371 17.774 -31.023 1.00 50.19 320 LEU A N 1
ATOM 2558 C CA . LEU A 1 320 ? 17.221 16.928 -30.683 1.00 50.19 320 LEU A CA 1
ATOM 2559 C C . LEU A 1 320 ? 15.952 17.754 -30.421 1.00 50.19 320 LEU A C 1
ATOM 2561 O O . LEU A 1 320 ? 14.877 17.392 -30.893 1.00 50.19 320 LEU A O 1
ATOM 2565 N N . MET A 1 321 ? 16.068 18.905 -29.750 1.00 61.16 321 MET A N 1
ATOM 2566 C CA . MET A 1 321 ? 14.960 19.847 -29.546 1.00 61.16 321 MET A CA 1
ATOM 2567 C C . MET A 1 321 ? 14.395 20.352 -30.881 1.00 61.16 321 MET A C 1
ATOM 2569 O O . MET A 1 321 ? 13.180 20.471 -31.033 1.00 61.16 321 MET A O 1
ATOM 2573 N N . LYS A 1 322 ? 15.263 20.638 -31.859 1.00 62.56 322 LYS A N 1
ATOM 2574 C CA . LYS A 1 322 ? 14.863 21.083 -33.201 1.00 62.56 322 LYS A CA 1
ATOM 2575 C C . LYS A 1 322 ? 14.278 19.962 -34.064 1.00 62.56 322 LYS A C 1
ATOM 2577 O O . LYS A 1 322 ? 13.360 20.210 -34.841 1.00 62.56 322 LYS A O 1
ATOM 2582 N N . MET A 1 323 ? 14.738 18.728 -33.883 1.00 51.47 323 MET A N 1
ATOM 2583 C CA . MET A 1 323 ? 14.191 17.558 -34.577 1.00 51.47 323 MET A CA 1
ATOM 2584 C C . MET A 1 323 ? 12.825 17.120 -34.027 1.00 51.47 323 MET A C 1
ATOM 2586 O O . MET A 1 323 ? 11.940 16.789 -34.812 1.00 51.47 323 MET A O 1
ATOM 2590 N N . ASN A 1 324 ? 12.623 17.186 -32.707 1.00 47.69 324 ASN A N 1
ATOM 2591 C CA . ASN A 1 324 ? 11.374 16.786 -32.041 1.00 47.69 324 ASN A CA 1
ATOM 2592 C C . ASN A 1 324 ? 10.287 17.871 -32.050 1.00 47.69 324 ASN A C 1
ATOM 2594 O O . ASN A 1 324 ? 9.153 17.622 -31.644 1.00 47.69 324 ASN A O 1
ATOM 2598 N N . CYS A 1 325 ? 10.613 19.081 -32.503 1.00 46.22 325 CYS A N 1
ATOM 2599 C CA . CYS A 1 325 ? 9.662 20.174 -32.657 1.00 46.22 325 CYS A CA 1
ATOM 2600 C C . CYS A 1 325 ? 9.947 20.904 -33.979 1.00 46.22 325 CYS A C 1
ATOM 2602 O O . CYS A 1 325 ? 10.488 22.015 -33.964 1.00 46.22 325 CYS A O 1
ATOM 2604 N N . PRO A 1 326 ? 9.651 20.279 -35.138 1.00 45.88 326 PRO A N 1
ATOM 2605 C CA . PRO A 1 326 ? 9.909 20.906 -36.424 1.00 45.88 326 PRO A CA 1
ATOM 2606 C C . PRO A 1 326 ? 9.066 22.180 -36.520 1.00 45.88 326 PRO A C 1
ATOM 2608 O O . PRO A 1 326 ? 7.834 22.144 -36.453 1.00 45.88 326 PRO A O 1
ATOM 2611 N N . ASP A 1 327 ? 9.741 23.326 -36.628 1.00 47.69 327 ASP A N 1
ATOM 2612 C CA . ASP A 1 327 ? 9.104 24.632 -36.757 1.00 47.69 327 ASP A CA 1
ATOM 2613 C C . ASP A 1 327 ? 8.039 24.577 -37.873 1.00 47.69 327 ASP A C 1
ATOM 2615 O O . ASP A 1 327 ? 8.340 24.243 -39.023 1.00 47.69 327 ASP A O 1
ATOM 2619 N N . LYS A 1 328 ? 6.795 24.987 -37.570 1.00 46.38 328 LYS A N 1
ATOM 2620 C CA . LYS A 1 328 ? 5.679 25.200 -38.528 1.00 46.38 328 LYS A CA 1
ATOM 2621 C C . LYS A 1 328 ? 5.969 26.297 -39.578 1.00 46.38 328 LYS A C 1
ATOM 2623 O O . LYS A 1 328 ? 5.066 26.947 -40.103 1.00 46.38 328 LYS A O 1
ATOM 2628 N N . ALA A 1 329 ? 7.235 26.565 -39.878 1.00 43.12 329 ALA A N 1
ATOM 2629 C CA . ALA A 1 329 ? 7.682 27.554 -40.843 1.00 43.12 329 ALA A CA 1
ATOM 2630 C C . ALA A 1 329 ? 7.586 27.049 -42.296 1.00 43.12 329 ALA A C 1
ATOM 2632 O O . ALA A 1 329 ? 7.509 27.870 -43.212 1.00 43.12 329 ALA A O 1
ATOM 2633 N N . ALA A 1 330 ? 7.516 25.730 -42.523 1.00 43.25 330 ALA A N 1
ATOM 2634 C CA . ALA A 1 330 ? 7.361 25.165 -43.867 1.00 43.25 330 ALA A CA 1
ATOM 2635 C C . ALA A 1 330 ? 5.953 25.384 -44.469 1.00 43.25 330 ALA A C 1
ATOM 2637 O O . ALA A 1 330 ? 5.827 25.531 -45.685 1.00 43.25 330 ALA A O 1
ATOM 2638 N N . GLU A 1 331 ? 4.899 25.521 -43.653 1.00 36.78 331 GLU A N 1
ATOM 2639 C CA . GLU A 1 331 ? 3.527 25.726 -44.160 1.00 36.78 331 GLU A CA 1
ATOM 2640 C C . GLU A 1 331 ? 3.274 27.142 -44.712 1.00 36.78 331 GLU A C 1
ATOM 2642 O O . GLU A 1 331 ? 2.421 27.326 -45.581 1.00 36.78 331 GLU A O 1
ATOM 2647 N N . LYS A 1 332 ? 4.058 28.155 -44.313 1.00 35.84 332 LYS A N 1
ATOM 2648 C CA . LYS A 1 332 ? 3.868 29.539 -44.798 1.00 35.84 332 LYS A CA 1
ATOM 2649 C C . LYS A 1 332 ? 4.447 29.823 -46.186 1.00 35.84 332 LYS A C 1
ATOM 2651 O O . LYS A 1 332 ? 4.131 30.869 -46.756 1.00 35.84 332 LYS A O 1
ATOM 2656 N N . LYS A 1 333 ? 5.270 28.931 -46.753 1.00 38.69 333 LYS A N 1
ATOM 2657 C CA . LYS A 1 333 ? 5.753 29.083 -48.140 1.00 38.69 333 LYS A CA 1
ATOM 2658 C C . LYS A 1 333 ? 4.790 28.508 -49.184 1.00 38.69 333 LYS A C 1
ATOM 2660 O O . LYS A 1 333 ? 4.824 28.976 -50.315 1.00 38.69 333 LYS A O 1
ATOM 2665 N N . SER A 1 334 ? 3.885 27.600 -48.806 1.00 42.25 334 SER A N 1
ATOM 2666 C CA . SER A 1 334 ? 2.858 27.072 -49.723 1.00 42.25 334 SER A CA 1
ATOM 2667 C C . SER A 1 334 ? 1.647 28.012 -49.857 1.00 42.25 334 SER A C 1
ATOM 2669 O O . SER A 1 334 ? 1.077 28.165 -50.932 1.00 42.25 334 SER A O 1
ATOM 2671 N N . SER A 1 335 ? 1.301 28.769 -48.808 1.00 38.56 335 SER A N 1
ATOM 2672 C CA . SER A 1 335 ? 0.151 29.690 -48.834 1.00 38.56 335 SER A CA 1
ATOM 2673 C C . SER A 1 335 ? 0.420 31.054 -49.492 1.00 38.56 335 SER A C 1
ATOM 2675 O O . SER A 1 335 ? -0.473 31.898 -49.517 1.00 38.56 335 SER A O 1
ATOM 2677 N N . ARG A 1 336 ? 1.637 31.314 -49.997 1.00 39.16 336 ARG A N 1
ATOM 2678 C CA . ARG A 1 336 ? 2.005 32.594 -50.639 1.00 39.16 336 ARG A CA 1
ATOM 2679 C C . ARG A 1 336 ? 2.086 32.543 -52.170 1.00 39.16 336 ARG A C 1
ATOM 2681 O O . ARG A 1 336 ? 2.333 33.584 -52.761 1.00 39.16 336 ARG A O 1
ATOM 2688 N N . SER A 1 337 ? 1.819 31.397 -52.812 1.00 45.50 337 SER A N 1
ATOM 2689 C CA . SER A 1 337 ? 1.661 31.315 -54.281 1.00 45.50 337 SER A CA 1
ATOM 2690 C C . SER A 1 337 ? 0.195 31.352 -54.752 1.00 45.50 337 SER A C 1
ATOM 2692 O O . SER A 1 337 ? -0.088 31.081 -55.915 1.00 45.50 337 SER A O 1
ATOM 2694 N N . LEU A 1 338 ? -0.745 31.684 -53.860 1.00 42.94 338 LEU A N 1
ATOM 2695 C CA . LEU A 1 338 ? -2.174 31.846 -54.151 1.00 42.94 338 LEU A CA 1
ATOM 2696 C C . LEU A 1 338 ? -2.698 33.139 -53.506 1.00 42.94 338 LEU A C 1
ATOM 2698 O O . LEU A 1 338 ? -3.533 33.090 -52.608 1.00 42.94 338 LEU A O 1
ATOM 2702 N N . ARG A 1 339 ? -2.158 34.294 -53.911 1.00 41.47 339 ARG A N 1
ATOM 2703 C CA . ARG A 1 339 ? -2.831 35.611 -53.959 1.00 41.47 339 ARG A CA 1
ATOM 2704 C C . ARG A 1 339 ? -1.812 36.688 -54.353 1.00 41.47 339 ARG A C 1
ATOM 2706 O O . ARG A 1 339 ? -0.798 36.819 -53.677 1.00 41.47 339 ARG A O 1
ATOM 2713 N N . SER A 1 340 ? -2.215 37.461 -55.367 1.00 38.81 340 SER A N 1
ATOM 2714 C CA . SER A 1 340 ? -1.561 38.575 -56.077 1.00 38.81 340 SER A CA 1
ATOM 2715 C C . SER A 1 340 ? -0.571 38.176 -57.162 1.00 38.81 340 SER A C 1
ATOM 2717 O O . SER A 1 340 ? 0.596 37.888 -56.814 1.00 38.81 340 SER A O 1
#

Secondary structure (DSSP, 8-state):
-HHHHTGGGHHHH--SHHHHHHHHHHS-HHHHHHHHHHTGGGHHHH--SHHHHHHHHTTS-HHHHHHHHHHHGGGHHHH--SHHHHHHHHTTS-HHHHHHHHHTTGGGHHHH--SHHHHHHHHHTS-HHHHHHHHHHHGGGHHHH-SSHHHHHHHHTTS-HHHHHHHHHHHGGGHHHH--SHHHHHHHHTTS-HHHHHHHHHHTTTTHHHH--SHHHHHHHHTTS-HHHHHHHHHHHHHHHHHHHHHHTT--HHHHHHHHTTSS---HHHHHHHHTT-SSS--TT-S-HHHHHHHHHTS---HHHHHH--SHHHHHHHHHHHHHS--TTSHHHHTTSS--